Protein AF-A0A9D6URK7-F1 (afdb_monomer)

Sequence (319 aa):
MRWFLALLLLAPCATAQLTAKPETWTSLEGHYIADADHNDALMMYLLSRGAVNQARAAGKRFDAVLPLVELAGNLLAANNLNAAYRMWGRALAVYKGRTPGDWLEAASSLQFQLDRRIAQPGAVIHPRLSPTFVLDRPLRDALSIRITLLDPAGKPVYAPKLDKLDTLEAREFSLPTAGLTPGDYAVQYELIDNDSHVLVSAARDLILDPKLPDRIRSLRAQSEKLSLAGVAAKGPLHALAVETVEFVAAQYDAALRAPLAGYVQNLSPLTATLAGFSKPYYSTDSIVPARDLPLAVELAEGLLAGASPLAARKGDLRL

Structure (mmCIF, N/CA/C/O backbone):
data_AF-A0A9D6URK7-F1
#
_entry.id   AF-A0A9D6URK7-F1
#
loop_
_atom_site.group_PDB
_atom_site.id
_atom_site.type_symbol
_atom_site.label_atom_id
_atom_site.label_alt_id
_atom_site.label_comp_id
_atom_site.label_asym_id
_atom_site.label_entity_id
_atom_site.label_seq_id
_atom_site.pdbx_PDB_ins_code
_atom_site.Cartn_x
_atom_site.Cartn_y
_atom_site.Cartn_z
_atom_site.occupancy
_atom_site.B_iso_or_equiv
_atom_site.auth_seq_id
_atom_site.auth_comp_id
_atom_site.auth_asym_id
_atom_site.auth_atom_id
_atom_site.pdbx_PDB_model_num
ATOM 1 N N . MET A 1 1 ? -25.776 -11.856 -48.844 1.00 35.44 1 MET A N 1
ATOM 2 C CA . MET A 1 1 ? -24.833 -12.999 -48.893 1.00 35.44 1 MET A CA 1
ATOM 3 C C . MET A 1 1 ? -23.540 -12.521 -48.248 1.00 35.44 1 MET A C 1
ATOM 5 O O . MET A 1 1 ? -22.940 -11.606 -48.779 1.00 35.44 1 MET A O 1
ATOM 9 N N . ARG A 1 2 ? -23.351 -12.793 -46.950 1.00 34.56 2 ARG A N 1
ATOM 10 C CA . ARG A 1 2 ? -22.522 -13.905 -46.426 1.00 34.56 2 ARG A CA 1
ATOM 11 C C . ARG A 1 2 ? -21.036 -13.686 -46.761 1.00 34.56 2 ARG A C 1
ATOM 13 O O . ARG A 1 2 ? -20.665 -13.812 -47.913 1.00 34.56 2 ARG A O 1
ATOM 20 N N . TRP A 1 3 ? -20.279 -13.109 -45.819 1.00 37.84 3 TRP A N 1
ATOM 21 C CA . TRP A 1 3 ? -19.390 -13.840 -44.887 1.00 37.84 3 TRP A CA 1
ATOM 22 C C . TRP A 1 3 ? -18.254 -14.553 -45.628 1.00 37.84 3 TRP A C 1
ATOM 24 O O . TRP A 1 3 ? -18.537 -15.583 -46.212 1.00 37.84 3 TRP A O 1
ATOM 34 N N . PHE A 1 4 ? -17.031 -14.001 -45.584 1.00 37.09 4 PHE A N 1
ATOM 35 C CA . PHE A 1 4 ? -15.701 -14.589 -45.887 1.00 37.09 4 PHE A CA 1
ATOM 36 C C . PHE A 1 4 ? -14.728 -13.382 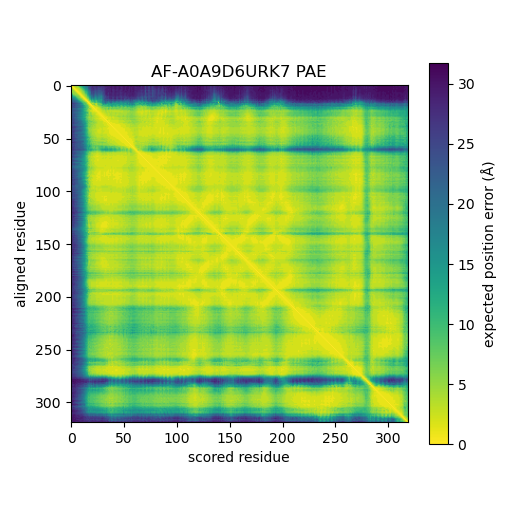-45.947 1.00 37.09 4 PHE A C 1
ATOM 38 O O . PHE A 1 4 ? -14.967 -12.489 -46.744 1.00 37.09 4 PHE A O 1
ATOM 45 N N . LEU A 1 5 ? -13.689 -13.158 -45.140 1.00 37.78 5 LEU A N 1
ATOM 46 C CA . LEU A 1 5 ? -12.851 -13.985 -44.278 1.00 37.78 5 LEU A CA 1
ATOM 47 C C . LEU A 1 5 ? -12.619 -13.268 -42.935 1.00 37.78 5 LEU A C 1
ATOM 49 O O . LEU A 1 5 ? -12.152 -12.131 -42.893 1.00 37.78 5 LEU A O 1
ATOM 53 N N . ALA A 1 6 ? -12.871 -13.995 -41.853 1.00 40.75 6 ALA A N 1
ATOM 54 C CA . ALA A 1 6 ? -12.154 -13.849 -40.599 1.00 40.75 6 ALA A CA 1
ATOM 55 C C . ALA A 1 6 ? -10.942 -14.804 -40.615 1.00 40.75 6 ALA A C 1
ATOM 57 O O . ALA A 1 6 ? -10.934 -15.764 -41.382 1.00 40.75 6 ALA A O 1
ATOM 58 N N . LEU A 1 7 ? -9.986 -14.556 -39.716 1.00 40.94 7 LEU A N 1
ATOM 59 C CA . LEU A 1 7 ? -8.835 -15.405 -39.386 1.00 40.94 7 LEU A CA 1
ATOM 60 C C . LEU A 1 7 ? -7.820 -15.653 -40.509 1.00 40.94 7 LEU A C 1
ATOM 62 O O . LEU A 1 7 ? -7.957 -16.587 -41.286 1.00 40.94 7 LEU A O 1
ATOM 66 N N . LEU A 1 8 ? -6.731 -14.883 -40.483 1.00 38.91 8 LEU A N 1
ATOM 67 C CA . LEU A 1 8 ? -5.352 -15.380 -40.580 1.00 38.91 8 LEU A CA 1
ATOM 68 C C . LEU A 1 8 ? -4.421 -14.172 -40.565 1.00 38.91 8 LEU A C 1
ATOM 70 O O . LEU A 1 8 ? -4.198 -13.556 -41.594 1.00 38.91 8 LEU A O 1
ATOM 74 N N . LEU A 1 9 ? -3.940 -13.820 -39.374 1.00 36.97 9 LEU A N 1
ATOM 75 C CA . LEU A 1 9 ? -2.584 -13.324 -39.113 1.00 36.97 9 LEU A CA 1
ATOM 76 C C . LEU A 1 9 ? -2.370 -13.358 -37.588 1.00 36.97 9 LEU A C 1
ATOM 78 O O . LEU A 1 9 ? -2.048 -12.370 -36.939 1.00 36.97 9 LEU A O 1
ATOM 82 N N . LEU A 1 10 ? -2.529 -14.558 -37.017 1.00 38.59 10 LEU A N 1
ATOM 83 C CA . LEU A 1 10 ? -1.632 -15.005 -35.953 1.00 38.59 10 LEU A CA 1
ATOM 84 C C . LEU A 1 10 ? -0.269 -15.214 -36.625 1.00 38.59 10 LEU A C 1
ATOM 86 O O . LEU A 1 10 ? 0.122 -16.333 -36.948 1.00 38.59 10 LEU A O 1
ATOM 90 N N . ALA A 1 11 ? 0.413 -14.112 -36.939 1.00 31.52 11 ALA A N 1
ATOM 91 C CA . ALA A 1 11 ? 1.852 -14.177 -37.099 1.00 31.52 11 ALA A CA 1
ATOM 92 C C . ALA A 1 11 ? 2.408 -14.666 -35.752 1.00 31.52 11 ALA A C 1
ATOM 94 O O . ALA A 1 11 ? 1.849 -14.286 -34.717 1.00 31.52 11 ALA A O 1
ATOM 95 N N . PRO A 1 12 ? 3.464 -15.497 -35.719 1.00 37.19 12 PRO A N 1
ATOM 96 C CA . PRO A 1 12 ? 4.176 -15.707 -34.471 1.00 37.19 12 PRO A CA 1
ATOM 97 C C . PRO A 1 12 ? 4.544 -14.310 -33.986 1.00 37.19 12 PRO A C 1
ATOM 99 O O . PRO A 1 12 ? 5.239 -13.588 -34.703 1.00 37.19 12 PRO A O 1
ATOM 102 N N . CYS A 1 13 ? 3.973 -13.887 -32.855 1.00 37.62 13 CYS A N 1
ATOM 103 C CA . CYS A 1 13 ? 4.331 -12.635 -32.219 1.00 37.62 13 CYS A CA 1
ATOM 104 C C . CYS A 1 13 ? 5.845 -12.682 -32.075 1.00 37.62 13 CYS A C 1
ATOM 106 O O . CYS A 1 13 ? 6.366 -13.387 -31.213 1.00 37.62 13 CYS A O 1
ATOM 108 N N . ALA A 1 14 ? 6.557 -11.976 -32.957 1.00 36.38 14 ALA A N 1
ATOM 109 C CA . ALA A 1 14 ? 7.892 -11.531 -32.651 1.00 36.38 14 ALA A CA 1
ATOM 110 C C . ALA A 1 14 ? 7.719 -10.851 -31.299 1.00 36.38 14 ALA A C 1
ATOM 112 O O . ALA A 1 14 ? 6.954 -9.890 -31.190 1.00 36.38 14 ALA A O 1
ATOM 113 N N . THR A 1 15 ? 8.286 -11.458 -30.264 1.00 41.97 15 THR A N 1
ATOM 114 C CA . THR A 1 15 ? 8.267 -10.969 -28.896 1.00 41.97 15 THR A CA 1
ATOM 115 C C . THR A 1 15 ? 8.970 -9.622 -28.924 1.00 41.97 15 THR A C 1
ATOM 117 O O . THR A 1 15 ? 10.187 -9.520 -28.790 1.00 41.97 15 THR A O 1
ATOM 120 N N . ALA A 1 16 ? 8.218 -8.569 -29.249 1.00 48.25 16 ALA A N 1
ATOM 121 C CA . ALA A 1 16 ? 8.756 -7.234 -29.351 1.00 48.25 16 ALA A CA 1
ATOM 122 C C . ALA A 1 16 ? 9.152 -6.847 -27.926 1.00 48.25 16 ALA A C 1
ATOM 124 O O . ALA A 1 16 ? 8.334 -6.705 -27.021 1.00 48.25 16 ALA A O 1
ATOM 125 N N . GLN A 1 17 ? 10.456 -6.839 -27.719 1.00 56.56 17 GLN A N 1
ATOM 126 C CA . GLN A 1 17 ? 11.097 -6.787 -26.422 1.00 56.56 17 GLN A CA 1
ATOM 127 C C . GLN A 1 17 ? 11.197 -5.341 -25.974 1.00 56.56 17 GLN A C 1
ATOM 129 O O . GLN A 1 17 ? 11.686 -4.525 -26.745 1.00 56.56 17 GLN A O 1
ATOM 134 N N . LEU A 1 18 ? 10.836 -5.017 -24.731 1.00 66.69 18 LEU A N 1
ATOM 135 C CA . LEU A 1 18 ? 11.041 -3.658 -24.238 1.00 66.69 18 LEU A CA 1
ATOM 136 C C . LEU A 1 18 ? 12.545 -3.329 -24.230 1.00 66.69 18 LEU A C 1
ATOM 138 O O . LEU A 1 18 ? 13.341 -3.999 -23.571 1.00 66.69 18 LEU A O 1
ATOM 142 N N . THR A 1 19 ? 12.953 -2.328 -25.000 1.00 69.38 19 THR A N 1
ATOM 143 C CA . THR A 1 19 ? 14.339 -1.848 -25.075 1.00 69.38 19 THR A CA 1
ATOM 144 C C . THR A 1 19 ? 14.365 -0.329 -24.939 1.00 69.38 19 THR A C 1
ATOM 146 O O . THR A 1 19 ? 13.325 0.327 -24.894 1.00 69.38 19 THR A O 1
ATOM 149 N N . ALA A 1 20 ? 15.561 0.262 -24.969 1.00 72.25 20 ALA A N 1
ATOM 150 C CA . ALA A 1 20 ? 15.708 1.711 -25.075 1.00 72.25 20 ALA A CA 1
ATOM 151 C C . ALA A 1 20 ? 15.099 2.307 -26.362 1.00 72.25 20 ALA A C 1
ATOM 153 O O . ALA A 1 20 ? 14.996 3.528 -26.475 1.00 72.25 20 ALA A O 1
ATOM 154 N N . LYS A 1 21 ? 14.701 1.474 -27.334 1.00 79.62 21 LYS A N 1
ATOM 155 C CA . LYS A 1 21 ? 14.164 1.930 -28.612 1.00 79.62 21 LYS A CA 1
ATOM 156 C C . LYS A 1 21 ? 12.641 2.155 -28.555 1.00 79.62 21 LYS A C 1
ATOM 158 O O . LYS A 1 21 ? 11.920 1.217 -28.188 1.00 79.62 21 LYS A O 1
ATOM 163 N N . PRO A 1 22 ? 12.136 3.341 -28.948 1.00 81.06 22 PRO A N 1
ATOM 164 C CA . PRO A 1 22 ? 10.717 3.695 -28.853 1.00 81.06 22 PRO A CA 1
ATOM 165 C C . PRO A 1 22 ? 9.738 2.725 -29.518 1.00 81.06 22 PRO A C 1
ATOM 167 O O . PRO A 1 22 ? 8.651 2.496 -28.993 1.00 81.06 22 PRO A O 1
ATOM 170 N N . GLU A 1 23 ? 10.119 2.107 -30.637 1.00 80.81 23 GLU A N 1
ATOM 171 C CA . GLU A 1 23 ? 9.280 1.161 -31.386 1.00 80.81 23 GLU A CA 1
ATOM 172 C C . GLU A 1 23 ? 8.896 -0.089 -30.583 1.00 80.81 23 GLU A C 1
ATOM 174 O O . GLU A 1 23 ? 7.950 -0.789 -30.932 1.00 80.81 23 GLU A O 1
ATOM 179 N N . THR A 1 24 ? 9.605 -0.357 -29.487 1.00 84.06 24 THR A N 1
ATOM 180 C CA . THR A 1 24 ? 9.328 -1.499 -28.615 1.00 84.06 24 THR A CA 1
ATOM 181 C C . THR A 1 24 ? 8.408 -1.175 -27.439 1.00 84.06 24 THR A C 1
ATOM 183 O O . THR A 1 24 ? 7.910 -2.080 -26.770 1.00 84.06 24 THR A O 1
ATOM 186 N N . TRP A 1 25 ? 8.141 0.108 -27.178 1.00 89.56 25 TRP A N 1
ATOM 187 C CA . TRP A 1 25 ? 7.433 0.552 -25.973 1.00 89.56 25 TRP A CA 1
ATOM 188 C C . TRP A 1 25 ? 5.934 0.267 -25.985 1.00 89.56 25 TRP A C 1
ATOM 190 O O . TRP A 1 25 ? 5.296 0.372 -24.940 1.00 89.56 25 TRP A O 1
ATOM 200 N N . THR A 1 26 ? 5.366 -0.129 -27.119 1.00 89.31 26 THR A N 1
ATOM 201 C CA . THR A 1 26 ? 3.958 -0.540 -27.238 1.00 89.31 26 THR A CA 1
ATOM 202 C C . THR A 1 26 ? 3.752 -2.040 -27.037 1.00 89.31 26 THR A C 1
ATOM 204 O O . THR A 1 26 ? 2.623 -2.476 -26.829 1.00 89.31 26 THR A O 1
ATOM 207 N N . SER A 1 27 ? 4.821 -2.841 -27.063 1.00 88.56 27 SER A N 1
ATOM 208 C CA . SER A 1 27 ? 4.719 -4.295 -26.955 1.00 88.56 27 SER A CA 1
ATOM 209 C C . SER A 1 27 ? 4.592 -4.762 -25.509 1.00 88.56 27 SER A C 1
ATOM 211 O O . SER A 1 27 ? 5.374 -4.360 -24.644 1.00 88.56 27 SER A O 1
ATOM 213 N N . LEU A 1 28 ? 3.625 -5.634 -25.241 1.00 91.25 28 LEU A N 1
ATOM 214 C CA . LEU A 1 28 ? 3.410 -6.251 -23.938 1.00 91.25 28 LEU A CA 1
ATOM 215 C C . LEU A 1 28 ? 3.813 -7.720 -24.009 1.00 91.25 28 LEU A C 1
ATOM 217 O O . LEU A 1 28 ? 3.235 -8.493 -24.764 1.00 91.25 28 LEU A O 1
ATOM 221 N N . GLU A 1 29 ? 4.805 -8.083 -23.208 1.00 90.62 29 GLU A N 1
ATOM 222 C CA . GLU A 1 29 ? 5.247 -9.464 -23.017 1.00 90.62 29 GLU A CA 1
ATOM 223 C C . GLU A 1 29 ? 4.621 -10.045 -21.743 1.00 90.62 29 GLU A C 1
ATOM 225 O O . GLU A 1 29 ? 4.269 -9.288 -20.822 1.00 90.62 29 GLU A O 1
ATOM 230 N N . GLY A 1 30 ? 4.522 -11.375 -21.686 1.00 92.88 30 GLY A N 1
ATOM 231 C CA . GLY A 1 30 ? 4.054 -12.099 -20.516 1.00 92.88 30 GLY A CA 1
ATOM 232 C C . GLY A 1 30 ? 2.546 -12.311 -20.470 1.00 92.88 30 GLY A C 1
ATOM 233 O O . GLY A 1 30 ? 1.798 -11.910 -21.364 1.00 92.88 30 GLY A O 1
ATOM 234 N N . HIS A 1 31 ? 2.097 -12.917 -19.376 1.00 94.94 31 HIS A N 1
ATOM 235 C CA . HIS A 1 31 ? 0.692 -13.218 -19.132 1.00 94.94 31 HIS A CA 1
ATOM 236 C C . HIS A 1 31 ? 0.241 -12.722 -17.754 1.00 94.94 31 HIS A C 1
ATOM 238 O O . HIS A 1 31 ? 1.004 -12.704 -16.785 1.00 94.94 31 HIS A O 1
ATOM 244 N N . TYR A 1 32 ? -1.016 -12.282 -17.683 1.00 96.06 32 TYR A N 1
ATOM 245 C CA . TYR A 1 32 ? -1.626 -11.762 -16.461 1.00 96.06 32 TYR A CA 1
ATOM 246 C C . TYR A 1 32 ? -2.039 -12.905 -15.537 1.00 96.06 32 TYR A C 1
ATOM 248 O O . TYR A 1 32 ? -2.616 -13.894 -15.987 1.00 96.06 32 TYR A O 1
A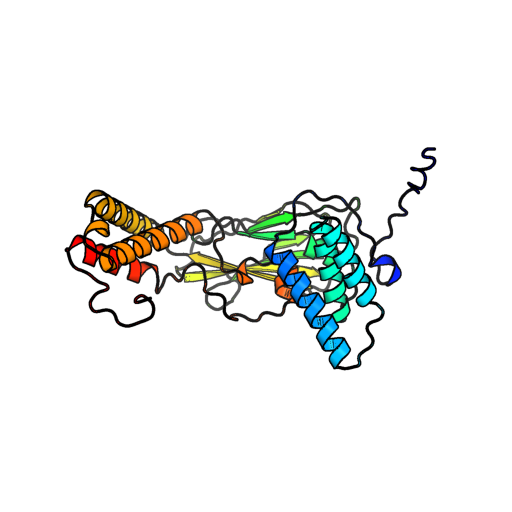TOM 256 N N . ILE A 1 33 ? -1.759 -12.743 -14.248 1.00 96.69 33 ILE A N 1
ATOM 257 C CA . ILE A 1 33 ? -2.101 -13.706 -13.190 1.00 96.69 33 ILE A CA 1
ATOM 258 C C . ILE A 1 33 ? -2.991 -13.087 -12.106 1.00 96.69 33 ILE A C 1
ATOM 260 O O . ILE A 1 33 ? -3.576 -13.812 -11.307 1.00 96.69 33 ILE A O 1
ATOM 264 N N . ALA A 1 34 ? -3.120 -11.760 -12.100 1.00 95.25 34 ALA A N 1
ATOM 265 C CA . ALA A 1 34 ? -4.101 -11.017 -11.328 1.00 95.25 34 ALA A CA 1
ATOM 266 C C . ALA A 1 34 ? -4.435 -9.702 -12.044 1.00 95.25 34 ALA A C 1
ATOM 268 O O . ALA A 1 34 ? -3.688 -9.245 -12.915 1.00 95.25 34 ALA A O 1
ATOM 269 N N . ASP A 1 35 ? -5.543 -9.084 -11.652 1.00 93.94 35 ASP A N 1
ATOM 270 C CA . ASP A 1 35 ? -5.894 -7.758 -12.140 1.00 93.94 35 ASP A CA 1
ATOM 271 C C . ASP A 1 35 ? -5.100 -6.667 -11.418 1.00 93.94 35 ASP A C 1
ATOM 273 O O . ASP A 1 35 ? -4.817 -6.741 -10.221 1.00 93.94 35 ASP A O 1
ATOM 277 N N . ALA A 1 36 ? -4.740 -5.635 -12.171 1.00 91.50 36 ALA A N 1
ATOM 278 C CA . ALA A 1 36 ? -4.238 -4.384 -11.655 1.00 91.50 36 ALA A CA 1
ATOM 279 C C . ALA A 1 36 ? -5.327 -3.742 -10.796 1.00 91.50 36 ALA A C 1
ATOM 281 O O . ALA A 1 36 ? -6.508 -3.739 -11.153 1.00 91.50 36 ALA A O 1
ATOM 282 N N . ASP A 1 37 ? -4.913 -3.165 -9.671 1.00 90.88 37 ASP A N 1
ATOM 283 C CA . ASP A 1 37 ? -5.836 -2.465 -8.796 1.00 90.88 37 ASP A CA 1
ATOM 284 C C . ASP A 1 37 ? -6.513 -1.306 -9.552 1.00 90.88 37 ASP A C 1
ATOM 286 O O . ASP A 1 37 ? -5.877 -0.524 -10.269 1.00 90.88 37 ASP A O 1
ATOM 290 N N . HIS A 1 38 ? -7.838 -1.211 -9.419 1.00 90.75 38 HIS A N 1
ATOM 291 C CA . HIS A 1 38 ? -8.628 -0.228 -10.155 1.00 90.75 38 HIS A CA 1
ATOM 292 C C . HIS A 1 38 ? -8.234 1.211 -9.799 1.00 90.75 38 HIS A C 1
ATOM 294 O O . HIS A 1 38 ? -8.204 2.081 -10.672 1.00 90.75 38 HIS A O 1
ATOM 300 N N . ASN A 1 39 ? -7.901 1.464 -8.531 1.00 88.31 39 ASN A N 1
ATOM 301 C CA . ASN A 1 39 ? -7.478 2.779 -8.071 1.00 88.31 39 ASN A CA 1
ATOM 302 C C . ASN A 1 39 ? -6.106 3.144 -8.634 1.00 88.31 39 ASN A C 1
ATOM 304 O O . ASN A 1 39 ? -5.920 4.285 -9.060 1.00 88.31 39 ASN A O 1
ATOM 308 N N . ASP A 1 40 ? -5.178 2.184 -8.684 1.00 90.56 40 ASP A N 1
ATOM 309 C CA . ASP A 1 40 ? -3.882 2.351 -9.348 1.00 90.56 40 ASP A CA 1
ATOM 310 C C . ASP A 1 40 ? -4.048 2.696 -10.830 1.00 90.56 40 ASP A C 1
ATOM 312 O O . ASP A 1 40 ? -3.453 3.661 -11.318 1.00 90.56 40 ASP A O 1
ATOM 316 N N . ALA A 1 41 ? -4.883 1.940 -11.545 1.00 92.31 41 ALA A N 1
ATOM 317 C CA . ALA A 1 41 ? -5.138 2.156 -12.964 1.00 92.31 41 ALA A CA 1
ATOM 318 C C . ALA A 1 41 ? -5.802 3.512 -13.237 1.00 92.31 41 ALA A C 1
ATOM 320 O O . ALA A 1 41 ? -5.371 4.240 -14.135 1.00 92.31 41 ALA A O 1
ATOM 321 N N . LEU A 1 42 ? -6.794 3.894 -12.427 1.00 91.25 42 LEU A N 1
ATOM 322 C CA . LEU A 1 42 ? -7.438 5.203 -12.508 1.00 91.25 42 LEU A CA 1
ATOM 323 C C . LEU A 1 42 ? -6.442 6.337 -12.235 1.00 91.25 42 LEU A C 1
ATOM 325 O O . LEU A 1 42 ? -6.405 7.311 -12.989 1.00 91.25 42 LEU A O 1
ATOM 329 N N . MET A 1 43 ? -5.607 6.215 -11.199 1.00 91.50 43 MET A N 1
ATOM 330 C CA . MET A 1 43 ? -4.594 7.227 -10.892 1.00 91.50 43 MET A CA 1
ATOM 331 C C . MET A 1 43 ? -3.580 7.355 -12.033 1.00 91.50 43 MET A C 1
ATOM 333 O O . MET A 1 43 ? -3.291 8.464 -12.484 1.00 91.50 43 MET A O 1
ATOM 337 N N . MET A 1 44 ? -3.095 6.232 -12.567 1.00 92.25 44 MET A N 1
ATOM 338 C CA . MET A 1 44 ? -2.206 6.211 -13.731 1.00 92.25 44 MET A CA 1
ATOM 339 C C . MET A 1 44 ? -2.814 6.893 -14.953 1.00 92.25 44 MET A C 1
ATOM 341 O O . MET A 1 44 ? -2.143 7.696 -15.611 1.00 92.25 44 MET A O 1
ATOM 345 N N . TYR A 1 45 ? -4.085 6.613 -15.239 1.00 92.56 45 TYR A N 1
ATOM 346 C CA . TYR A 1 45 ? -4.828 7.272 -16.305 1.00 92.56 45 TYR A CA 1
ATOM 347 C C . TYR A 1 45 ? -4.879 8.791 -16.100 1.00 92.56 45 TYR A C 1
ATOM 349 O O . TYR A 1 45 ? -4.510 9.548 -17.004 1.00 92.56 45 TYR A O 1
ATOM 357 N N . LEU A 1 46 ? -5.288 9.244 -14.909 1.00 92.19 46 LEU A N 1
ATOM 358 C CA . LEU A 1 46 ? -5.413 10.667 -14.585 1.00 92.19 46 LEU A CA 1
ATOM 359 C C . LEU A 1 46 ? -4.068 11.395 -14.694 1.00 92.19 46 LEU A C 1
ATOM 361 O O . LEU A 1 46 ? -3.996 12.451 -15.326 1.00 92.19 46 LEU A O 1
ATOM 365 N N . LEU A 1 47 ? -2.997 10.812 -14.151 1.00 90.50 47 LEU A N 1
ATOM 366 C CA . LEU A 1 47 ? -1.646 11.374 -14.217 1.00 90.50 47 LEU A CA 1
ATOM 367 C C . LEU A 1 47 ? -1.132 11.445 -15.656 1.00 90.50 47 LEU A C 1
ATOM 369 O O . LEU A 1 47 ? -0.608 12.478 -16.072 1.00 90.50 47 LEU A O 1
ATOM 373 N N . SER A 1 48 ? -1.329 10.383 -16.438 1.00 89.94 48 SER A N 1
ATOM 374 C CA . SER A 1 48 ? -0.891 10.332 -17.839 1.00 89.94 48 SER A CA 1
ATOM 375 C C . SER A 1 48 ? -1.637 11.353 -18.699 1.00 89.94 48 SER A C 1
ATOM 377 O O . SER A 1 48 ? -1.033 12.067 -19.502 1.00 89.94 48 SER A O 1
ATOM 379 N N . ARG A 1 49 ? -2.953 11.490 -18.502 1.00 87.94 49 ARG A N 1
ATOM 380 C CA . ARG A 1 49 ? -3.776 12.508 -19.173 1.00 87.94 49 ARG A CA 1
ATOM 381 C C . ARG A 1 49 ? -3.383 13.923 -18.757 1.00 87.94 49 ARG A C 1
ATOM 383 O O . ARG A 1 49 ? -3.259 14.793 -19.618 1.00 87.94 49 ARG A O 1
ATOM 390 N N . GLY A 1 50 ? -3.164 14.143 -17.461 1.00 87.38 50 GLY A N 1
ATOM 391 C CA . GLY A 1 50 ? -2.693 15.415 -16.916 1.00 87.38 50 GLY A CA 1
ATOM 392 C C . GLY A 1 50 ? -1.352 15.830 -17.519 1.00 87.38 50 GLY A C 1
ATOM 393 O O . GLY A 1 50 ? -1.223 16.959 -17.988 1.00 87.38 50 GLY A O 1
ATOM 394 N N . ALA A 1 51 ? -0.401 14.897 -17.610 1.00 85.00 51 ALA A N 1
ATOM 395 C CA . ALA A 1 51 ? 0.900 15.103 -18.241 1.00 85.00 51 ALA A CA 1
ATOM 396 C C . ALA A 1 51 ? 0.780 15.515 -19.719 1.00 85.00 51 ALA A C 1
ATOM 398 O O . ALA A 1 51 ? 1.379 16.507 -20.133 1.00 85.00 51 ALA A O 1
ATOM 399 N N . VAL A 1 52 ? -0.045 14.813 -20.507 1.00 84.75 52 VAL A N 1
ATOM 400 C CA . VAL A 1 52 ? -0.290 15.167 -21.919 1.00 84.75 52 VAL A CA 1
ATOM 401 C C . VAL A 1 52 ? -0.914 16.557 -22.048 1.00 84.75 52 VAL A C 1
ATOM 403 O O . VAL A 1 52 ? -0.480 17.351 -22.884 1.00 84.75 52 VAL A O 1
ATOM 406 N N . ASN A 1 53 ? -1.912 16.880 -21.222 1.00 86.62 53 ASN A N 1
ATOM 407 C CA . ASN A 1 53 ? -2.567 18.188 -21.256 1.00 86.62 53 ASN A CA 1
ATOM 408 C C . ASN A 1 53 ? -1.605 19.318 -20.860 1.00 86.62 53 ASN A C 1
ATOM 410 O O . ASN A 1 53 ? -1.560 20.343 -21.540 1.00 86.62 53 ASN A O 1
ATOM 414 N N . GLN A 1 54 ? -0.797 19.115 -19.816 1.00 83.88 54 GLN A N 1
ATOM 415 C CA . GLN A 1 54 ? 0.225 20.069 -19.383 1.00 83.88 54 GLN A CA 1
ATOM 416 C C . GLN A 1 54 ? 1.280 20.289 -20.475 1.00 83.88 54 GLN A C 1
ATOM 418 O O . GLN A 1 54 ? 1.644 21.428 -20.764 1.00 83.88 54 GLN A O 1
ATOM 423 N N . ALA A 1 55 ? 1.743 19.215 -21.117 1.00 81.94 55 ALA A N 1
ATOM 424 C CA . ALA A 1 55 ? 2.703 19.292 -22.213 1.00 81.94 55 ALA A CA 1
ATOM 425 C C . ALA A 1 55 ? 2.160 20.081 -23.411 1.00 81.94 55 ALA A C 1
ATOM 427 O O . ALA A 1 55 ? 2.855 20.958 -23.929 1.00 81.94 55 ALA A O 1
ATOM 428 N N . ARG A 1 56 ? 0.909 19.805 -23.814 1.00 84.50 56 ARG A N 1
ATOM 429 C CA . ARG A 1 56 ? 0.212 20.531 -24.888 1.00 84.50 56 ARG A CA 1
ATOM 430 C C . ARG A 1 56 ? 0.077 22.014 -24.559 1.00 84.50 56 ARG A C 1
ATOM 432 O O . ARG A 1 56 ? 0.404 22.844 -25.401 1.00 84.50 56 ARG A O 1
ATOM 439 N N . ALA A 1 57 ? -0.340 22.342 -23.335 1.00 86.31 57 ALA A N 1
ATOM 440 C CA . ALA A 1 57 ? -0.441 23.727 -22.875 1.00 86.31 57 ALA A CA 1
ATOM 441 C C . ALA A 1 57 ? 0.919 24.449 -22.882 1.00 86.31 57 ALA A C 1
ATOM 443 O O . ALA A 1 57 ? 0.980 25.641 -23.162 1.00 86.31 57 ALA A O 1
ATOM 444 N N . ALA A 1 58 ? 2.014 23.725 -22.630 1.00 84.62 58 ALA A N 1
ATOM 445 C CA . ALA A 1 58 ? 3.378 24.249 -22.673 1.00 84.62 58 ALA A CA 1
ATOM 446 C C . ALA A 1 58 ? 4.018 24.251 -24.079 1.00 84.62 58 ALA A C 1
ATOM 448 O O . ALA A 1 58 ? 5.203 24.560 -24.196 1.00 84.62 58 ALA A O 1
ATOM 449 N N . GLY A 1 59 ? 3.292 23.859 -25.136 1.00 83.56 59 GLY A N 1
ATOM 450 C CA . GLY A 1 59 ? 3.818 23.795 -26.507 1.00 83.56 59 GLY A CA 1
ATOM 451 C C . GLY A 1 59 ? 4.931 22.759 -26.720 1.00 83.56 59 GLY A C 1
ATOM 452 O O . GLY A 1 59 ? 5.669 22.840 -27.702 1.00 83.56 59 GLY A O 1
ATOM 453 N N . LYS A 1 60 ? 5.090 21.790 -25.809 1.00 81.19 60 LYS A N 1
ATOM 454 C CA . LYS A 1 60 ? 6.141 20.768 -25.899 1.00 81.19 60 LYS A CA 1
ATOM 455 C C . LYS A 1 60 ? 5.694 19.612 -26.795 1.00 81.19 60 LYS A C 1
ATOM 457 O O . LYS A 1 60 ? 4.604 19.070 -26.613 1.00 81.19 60 LYS A O 1
ATOM 462 N N . ARG A 1 61 ? 6.562 19.188 -27.719 1.00 71.62 61 ARG A N 1
ATOM 463 C CA . ARG A 1 61 ? 6.367 17.953 -28.497 1.00 71.62 61 ARG A CA 1
ATOM 464 C C . ARG A 1 61 ? 6.745 16.738 -27.652 1.00 71.62 61 ARG A C 1
ATOM 466 O O . ARG A 1 61 ? 7.790 16.736 -27.011 1.00 71.62 61 ARG A O 1
ATOM 473 N N . PHE A 1 62 ? 5.895 15.717 -27.676 1.00 75.06 62 PHE A N 1
ATOM 474 C CA . PHE A 1 62 ? 6.090 14.443 -26.978 1.00 75.06 62 PHE A CA 1
ATOM 475 C C . PHE A 1 62 ? 5.632 13.290 -27.874 1.00 75.06 62 PHE A C 1
ATOM 477 O O . PHE A 1 62 ? 4.761 12.493 -27.522 1.00 75.06 62 PHE A O 1
ATOM 484 N N . ASP A 1 63 ? 6.238 13.226 -29.059 1.00 77.94 63 ASP A N 1
ATOM 485 C CA . ASP A 1 63 ? 5.850 12.312 -30.137 1.00 77.94 63 ASP A CA 1
ATOM 486 C C . ASP A 1 63 ? 5.956 10.830 -29.708 1.00 77.94 63 ASP A C 1
ATOM 488 O O . ASP A 1 63 ? 5.232 9.989 -30.227 1.00 77.94 63 ASP A O 1
ATOM 492 N N . ALA A 1 64 ? 6.775 10.513 -28.694 1.00 82.25 64 ALA A N 1
ATOM 493 C CA . ALA A 1 64 ? 6.899 9.163 -28.137 1.00 82.25 64 ALA A CA 1
ATOM 494 C C . ALA A 1 64 ? 5.897 8.825 -27.006 1.00 82.25 64 ALA A C 1
ATOM 496 O O . ALA A 1 64 ? 5.693 7.651 -26.709 1.00 82.25 64 ALA A O 1
ATOM 497 N N . VAL A 1 65 ? 5.261 9.817 -26.365 1.00 87.56 65 VAL A N 1
ATOM 498 C CA . VAL A 1 65 ? 4.292 9.592 -25.265 1.00 87.56 65 VAL A CA 1
ATOM 499 C C . VAL A 1 65 ? 2.883 9.387 -25.811 1.00 87.56 65 VAL A C 1
ATOM 501 O O . VAL A 1 65 ? 2.143 8.538 -25.315 1.00 87.56 65 VAL A O 1
ATOM 504 N N . LEU A 1 66 ? 2.501 10.162 -26.831 1.00 87.31 66 LEU A N 1
ATOM 505 C CA . LEU A 1 66 ? 1.140 10.152 -27.367 1.00 87.31 66 LEU A CA 1
ATOM 506 C C . LEU A 1 66 ? 0.688 8.760 -27.857 1.00 87.31 66 LEU A C 1
ATOM 508 O O . LEU A 1 66 ? -0.394 8.344 -27.437 1.00 87.31 66 LEU A O 1
ATOM 512 N N . PRO A 1 67 ? 1.503 7.992 -28.614 1.00 89.75 67 PRO A N 1
ATOM 513 C CA . PRO A 1 67 ? 1.116 6.649 -29.046 1.00 89.75 67 PRO A CA 1
ATOM 514 C C . PRO A 1 67 ? 0.829 5.700 -27.876 1.00 89.75 67 PRO A C 1
ATOM 516 O O . PRO A 1 67 ? -0.074 4.872 -27.957 1.00 89.75 67 PRO A O 1
ATOM 519 N N . LEU A 1 68 ? 1.561 5.838 -26.763 1.00 93.12 68 LEU A N 1
ATOM 520 C CA . LEU A 1 68 ? 1.366 5.014 -25.566 1.00 93.12 68 LEU A CA 1
ATOM 521 C C . LEU A 1 68 ? 0.044 5.346 -24.865 1.00 93.12 68 LEU A C 1
ATOM 523 O O . LEU A 1 68 ? -0.683 4.443 -24.459 1.00 93.12 68 LEU A O 1
ATOM 527 N N . VAL A 1 69 ? -0.295 6.634 -24.750 1.00 92.12 69 VAL A N 1
ATOM 528 C CA . VAL A 1 69 ? -1.556 7.075 -24.128 1.00 92.12 69 VAL A CA 1
ATOM 529 C C . VAL A 1 69 ? -2.767 6.684 -24.975 1.00 92.12 69 VAL A C 1
ATOM 531 O O . VAL A 1 69 ? -3.782 6.258 -24.423 1.00 92.12 69 VAL A O 1
ATOM 534 N N . GLU A 1 70 ? -2.671 6.804 -26.300 1.00 91.88 70 GLU A N 1
ATOM 535 C CA . GLU A 1 70 ? -3.732 6.390 -27.226 1.00 91.88 70 GLU A CA 1
ATOM 536 C C . GLU A 1 70 ? -3.938 4.873 -27.199 1.00 91.88 70 GLU A C 1
ATOM 538 O O . GLU A 1 70 ? -5.070 4.408 -27.047 1.00 91.88 70 GLU A O 1
ATOM 543 N N . LEU A 1 71 ? -2.849 4.099 -27.247 1.00 94.94 71 LEU A N 1
ATOM 544 C CA . LEU A 1 71 ? -2.912 2.646 -27.117 1.00 94.94 71 LEU A CA 1
ATOM 545 C C . LEU A 1 71 ? -3.529 2.229 -25.776 1.00 94.94 71 LEU A C 1
ATOM 547 O O . LEU A 1 71 ? -4.403 1.366 -25.756 1.00 94.94 71 LEU A O 1
ATOM 551 N N . ALA A 1 72 ? -3.142 2.870 -24.671 1.00 95.94 72 ALA A N 1
ATOM 552 C CA . ALA A 1 72 ? -3.734 2.610 -23.362 1.00 95.94 72 ALA A CA 1
ATOM 553 C C . ALA A 1 72 ? -5.253 2.862 -23.344 1.00 95.94 72 ALA A C 1
ATOM 555 O O . ALA A 1 72 ? -6.004 2.063 -22.787 1.00 95.94 72 ALA A O 1
ATOM 556 N N . GLY A 1 73 ? -5.718 3.940 -23.987 1.00 94.44 73 GLY A N 1
ATOM 557 C CA . GLY A 1 73 ? -7.147 4.237 -24.127 1.00 94.44 73 GLY A CA 1
ATOM 558 C C . GLY A 1 73 ? -7.900 3.165 -24.919 1.00 94.44 73 GLY A C 1
ATOM 559 O O . GLY A 1 73 ? -8.969 2.730 -24.494 1.00 94.44 73 GLY A O 1
ATOM 560 N N . ASN A 1 74 ? -7.317 2.685 -26.020 1.00 96.12 74 ASN A N 1
ATOM 561 C CA . ASN A 1 74 ? -7.891 1.598 -26.818 1.00 96.12 74 ASN A CA 1
ATOM 562 C C . ASN A 1 74 ? -7.941 0.276 -26.037 1.00 96.12 74 ASN A C 1
ATOM 564 O O . ASN A 1 74 ? -8.937 -0.441 -26.104 1.00 96.12 74 ASN A O 1
ATOM 568 N N . LEU A 1 75 ? -6.894 -0.030 -25.263 1.00 96.31 75 LEU A N 1
ATOM 569 C CA . LEU A 1 75 ? -6.845 -1.214 -24.401 1.00 96.31 75 LEU A CA 1
ATOM 570 C C . LEU A 1 75 ? -7.909 -1.156 -23.300 1.00 96.31 75 LEU A C 1
ATOM 572 O O . LEU A 1 75 ? -8.595 -2.150 -23.073 1.00 96.31 75 LEU A O 1
ATOM 576 N N . LEU A 1 76 ? -8.110 0.007 -22.669 1.00 95.25 76 LEU A N 1
ATOM 577 C CA . LEU A 1 76 ? -9.189 0.196 -21.698 1.00 95.25 76 LEU A CA 1
ATOM 578 C C . LEU A 1 76 ? -10.568 0.023 -22.350 1.00 95.25 76 LEU A C 1
ATOM 580 O O . LEU A 1 76 ? -11.420 -0.660 -21.791 1.00 95.25 76 LEU A O 1
ATOM 584 N N . ALA A 1 77 ? -10.785 0.601 -23.536 1.00 95.38 77 ALA A N 1
ATOM 585 C CA . ALA A 1 77 ? -12.038 0.451 -24.281 1.00 95.38 77 ALA A CA 1
ATOM 586 C C . ALA A 1 77 ? -12.319 -1.012 -24.675 1.00 95.38 77 ALA A C 1
ATOM 588 O O . ALA A 1 77 ? -13.475 -1.418 -24.761 1.00 95.38 77 ALA A O 1
ATOM 589 N N . ALA A 1 78 ? -11.267 -1.814 -24.853 1.00 96.31 78 ALA A N 1
ATOM 590 C CA . ALA A 1 78 ? -11.337 -3.260 -25.050 1.00 96.31 78 ALA A CA 1
ATOM 591 C C . ALA A 1 78 ? -11.427 -4.065 -23.734 1.00 96.31 78 ALA A C 1
ATOM 593 O O . ALA A 1 78 ? -11.258 -5.283 -23.751 1.00 96.31 78 ALA A O 1
ATOM 594 N N . ASN A 1 79 ? -11.682 -3.404 -22.600 1.00 94.31 79 ASN A N 1
ATOM 595 C CA . ASN A 1 79 ? -11.766 -3.992 -21.261 1.00 94.31 79 ASN A CA 1
ATOM 596 C C . ASN A 1 79 ? -10.484 -4.724 -20.809 1.00 94.31 79 ASN A C 1
ATOM 598 O O . ASN A 1 79 ? -10.544 -5.708 -20.075 1.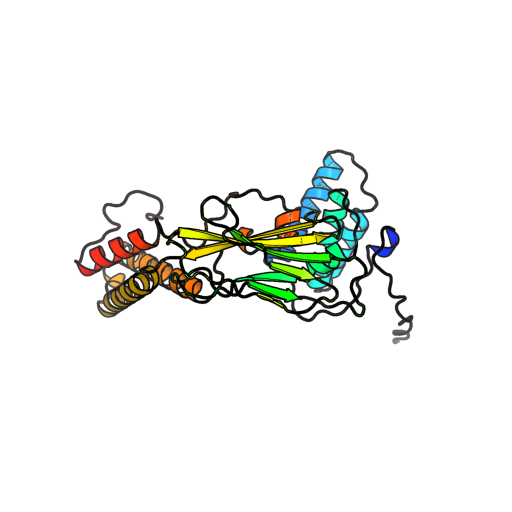00 94.31 79 ASN A O 1
ATOM 602 N N . ASN A 1 80 ? -9.312 -4.249 -21.240 1.00 95.38 80 ASN A N 1
ATOM 603 C CA . ASN A 1 80 ? -8.014 -4.773 -20.821 1.00 95.38 80 ASN A CA 1
ATOM 604 C C . ASN A 1 80 ? -7.304 -3.779 -19.889 1.00 95.38 80 ASN A C 1
ATOM 606 O O . ASN A 1 80 ? -6.392 -3.047 -20.291 1.00 95.38 80 ASN A O 1
ATOM 610 N N . LEU A 1 81 ? -7.751 -3.750 -18.629 1.00 95.25 81 LEU A N 1
ATOM 611 C CA . LEU A 1 81 ? -7.253 -2.822 -17.610 1.00 95.25 81 LEU A CA 1
ATOM 612 C C . LEU A 1 81 ? -5.753 -3.001 -17.341 1.00 95.25 81 LEU A C 1
ATOM 614 O O . LEU A 1 81 ? -5.030 -2.013 -17.228 1.00 95.25 81 LEU A O 1
ATOM 618 N N . ASN A 1 82 ? -5.266 -4.243 -17.301 1.00 95.12 82 ASN A N 1
ATOM 619 C CA . ASN A 1 82 ? -3.868 -4.544 -16.979 1.00 95.12 82 ASN A CA 1
ATOM 620 C C . ASN A 1 82 ? -2.915 -4.042 -18.067 1.00 95.12 82 ASN A C 1
ATOM 622 O O . ASN A 1 82 ? -1.853 -3.482 -17.781 1.00 95.12 82 ASN A O 1
ATOM 626 N N . ALA A 1 83 ? -3.303 -4.206 -19.333 1.00 96.00 83 ALA A N 1
ATOM 627 C CA . ALA A 1 83 ? -2.553 -3.673 -20.462 1.00 96.00 83 ALA A CA 1
ATOM 628 C C . ALA A 1 83 ? -2.590 -2.140 -20.488 1.00 96.00 83 ALA A C 1
ATOM 630 O O . ALA A 1 83 ? -1.551 -1.507 -20.688 1.00 96.00 83 ALA A O 1
ATOM 631 N N . ALA A 1 84 ? -3.759 -1.543 -20.234 1.00 96.69 84 ALA A N 1
ATOM 632 C CA . ALA A 1 84 ? -3.907 -0.093 -20.152 1.00 96.69 84 ALA A CA 1
ATOM 633 C C . ALA A 1 84 ? -3.036 0.507 -19.033 1.00 96.69 84 ALA A C 1
ATOM 635 O O . ALA A 1 84 ? -2.296 1.458 -19.284 1.00 96.69 84 ALA A O 1
ATOM 636 N N . TYR A 1 85 ? -3.039 -0.098 -17.840 1.00 96.44 85 TYR A N 1
ATOM 637 C CA . TYR A 1 85 ? -2.194 0.294 -16.708 1.00 96.44 85 TYR A CA 1
ATOM 638 C C . TYR A 1 85 ? -0.702 0.268 -17.065 1.00 96.44 85 TYR A C 1
ATOM 640 O O . TYR A 1 85 ? -0.013 1.275 -16.881 1.00 96.44 85 TYR A O 1
ATOM 648 N N . ARG A 1 86 ? -0.208 -0.835 -17.651 1.00 96.00 86 ARG A N 1
ATOM 649 C CA . ARG A 1 86 ? 1.194 -0.944 -18.104 1.00 96.00 86 ARG A CA 1
ATOM 650 C C . ARG A 1 86 ? 1.541 0.149 -19.120 1.00 96.00 86 ARG A C 1
ATOM 652 O O . ARG A 1 86 ? 2.600 0.769 -19.016 1.00 96.00 86 ARG A O 1
ATOM 659 N N . MET A 1 87 ? 0.648 0.433 -20.071 1.00 96.06 87 MET A N 1
ATOM 660 C CA . MET A 1 87 ? 0.866 1.480 -21.077 1.00 96.06 87 MET A CA 1
ATOM 661 C C . MET A 1 87 ? 0.867 2.895 -20.494 1.00 96.06 87 MET A C 1
ATOM 663 O O . MET A 1 87 ? 1.738 3.689 -20.852 1.00 96.06 87 MET A O 1
ATOM 667 N N . TRP A 1 88 ? -0.042 3.221 -19.572 1.00 95.94 88 TRP A N 1
ATOM 668 C CA . TRP A 1 88 ? -0.012 4.507 -18.866 1.00 95.94 88 TRP A CA 1
ATOM 669 C C . TRP A 1 88 ? 1.255 4.659 -18.020 1.00 95.94 88 TRP A C 1
ATOM 671 O O . TRP A 1 88 ? 1.896 5.707 -18.077 1.00 95.94 88 TRP A O 1
ATOM 681 N N . GLY A 1 89 ? 1.682 3.603 -17.320 1.00 95.00 89 GLY A N 1
ATOM 682 C CA . GLY A 1 89 ? 2.952 3.590 -16.588 1.00 95.00 89 GLY A CA 1
ATOM 683 C C . GLY A 1 89 ? 4.152 3.900 -17.491 1.00 95.00 89 GLY A C 1
ATOM 684 O O . GLY A 1 89 ? 4.972 4.757 -17.155 1.00 95.00 89 GLY A O 1
ATOM 685 N N . ARG A 1 90 ? 4.217 3.283 -18.682 1.00 94.56 90 ARG A N 1
ATOM 686 C CA . ARG A 1 90 ? 5.231 3.587 -19.714 1.00 94.56 90 ARG A CA 1
ATOM 687 C C . ARG A 1 90 ? 5.140 5.021 -20.215 1.00 94.56 90 ARG A C 1
ATOM 689 O O . ARG A 1 90 ? 6.155 5.712 -20.230 1.00 94.56 90 ARG A O 1
ATOM 696 N N . ALA A 1 91 ? 3.946 5.487 -20.568 1.00 93.31 91 ALA A N 1
ATOM 697 C CA . ALA A 1 91 ? 3.733 6.855 -21.029 1.00 93.31 91 ALA A CA 1
ATOM 698 C C . ALA A 1 91 ? 4.231 7.885 -20.003 1.00 93.31 91 ALA A C 1
ATOM 700 O O . ALA A 1 91 ? 4.941 8.829 -20.355 1.00 93.31 91 ALA A O 1
ATOM 701 N N . LEU A 1 92 ? 3.903 7.678 -18.726 1.00 93.00 92 LEU A N 1
ATOM 702 C CA . LEU A 1 92 ? 4.274 8.582 -17.646 1.00 93.00 92 LEU A CA 1
ATOM 703 C C . LEU A 1 92 ? 5.771 8.506 -17.306 1.00 93.00 92 LEU A C 1
ATOM 705 O O . LEU A 1 92 ? 6.381 9.540 -17.037 1.00 93.00 92 LEU A O 1
ATOM 709 N N . ALA A 1 93 ? 6.386 7.321 -17.371 1.00 92.56 93 ALA A N 1
ATOM 710 C CA . ALA A 1 93 ? 7.836 7.175 -17.241 1.00 92.56 93 ALA A CA 1
ATOM 711 C C . ALA A 1 93 ? 8.578 7.954 -18.343 1.00 92.56 93 ALA A C 1
ATOM 713 O O . ALA A 1 93 ? 9.444 8.773 -18.029 1.00 92.56 93 ALA A O 1
ATOM 714 N N . VAL A 1 94 ? 8.170 7.784 -19.608 1.00 91.38 94 VAL A N 1
ATOM 715 C CA . VAL A 1 94 ? 8.738 8.509 -20.759 1.00 91.38 94 VAL A CA 1
ATOM 716 C C . VAL A 1 94 ? 8.540 10.015 -20.609 1.00 91.38 94 VAL A C 1
ATOM 718 O O . VAL A 1 94 ? 9.478 10.782 -20.817 1.00 91.38 94 VAL A O 1
ATOM 721 N N . TYR A 1 95 ? 7.350 10.455 -20.189 1.00 89.38 95 TYR A N 1
ATOM 722 C CA . TYR A 1 95 ? 7.080 11.870 -19.921 1.00 89.38 95 TYR A CA 1
ATOM 723 C C . TYR A 1 95 ? 8.038 12.461 -18.877 1.00 89.38 95 TYR A C 1
ATOM 725 O O . TYR A 1 95 ? 8.490 13.597 -19.018 1.00 89.38 95 TYR A O 1
ATOM 733 N N . LYS A 1 96 ? 8.3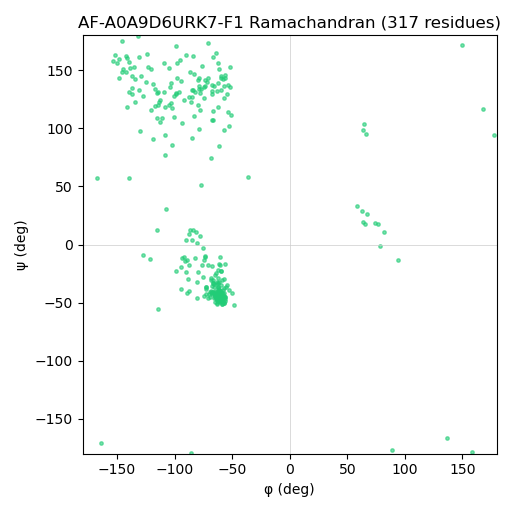99 11.676 -17.856 1.00 89.06 96 LYS A N 1
ATOM 734 C CA . LYS A 1 96 ? 9.377 12.051 -16.825 1.00 89.06 96 LYS A CA 1
ATOM 735 C C . LYS A 1 96 ? 10.838 11.864 -17.252 1.00 89.06 96 LYS A C 1
ATOM 737 O O . LYS A 1 96 ? 11.725 11.962 -16.409 1.00 89.06 96 LYS A O 1
ATOM 742 N N . GLY A 1 97 ? 11.101 11.601 -18.532 1.00 89.12 97 GLY A N 1
ATOM 743 C CA . GLY A 1 97 ? 12.452 11.425 -19.067 1.00 89.12 97 GLY A CA 1
ATOM 744 C C . GLY A 1 97 ? 13.098 10.091 -18.692 1.00 89.12 97 GLY A C 1
ATOM 745 O O . GLY A 1 97 ? 14.319 9.972 -18.758 1.00 89.12 97 GLY A O 1
ATOM 746 N N . ARG A 1 98 ? 12.307 9.091 -18.284 1.00 90.81 98 ARG A N 1
ATOM 747 C CA . ARG A 1 98 ? 12.800 7.748 -17.963 1.00 90.81 98 ARG A CA 1
ATOM 748 C C . ARG A 1 98 ? 12.576 6.807 -19.136 1.00 90.81 98 ARG A C 1
ATOM 750 O O . ARG A 1 98 ? 11.464 6.695 -19.647 1.00 90.81 98 ARG A O 1
ATOM 757 N N . THR A 1 99 ? 13.622 6.086 -19.513 1.00 90.75 99 THR A N 1
ATOM 758 C CA . THR A 1 99 ? 13.556 5.062 -20.557 1.00 90.75 99 THR A CA 1
ATOM 759 C C . THR A 1 99 ? 12.844 3.809 -20.033 1.00 90.75 99 THR A C 1
ATOM 761 O O . THR A 1 99 ? 13.251 3.275 -18.995 1.00 90.75 99 THR A O 1
ATOM 764 N N . PRO A 1 100 ? 11.794 3.318 -20.715 1.00 91.56 100 PRO A N 1
ATOM 765 C CA . PRO A 1 100 ? 11.193 2.022 -20.416 1.00 91.56 100 PRO A CA 1
ATOM 766 C C . PRO A 1 100 ? 12.219 0.881 -20.506 1.00 91.56 100 PRO A C 1
ATOM 768 O O . PRO A 1 100 ? 13.021 0.828 -21.436 1.00 91.56 100 PRO A O 1
ATOM 771 N N . GLY A 1 101 ? 12.178 -0.032 -19.539 1.00 91.44 101 GLY A N 1
ATOM 772 C CA . GLY A 1 101 ? 13.073 -1.188 -19.432 1.00 91.44 101 GLY A CA 1
ATOM 773 C C . GLY A 1 101 ? 12.513 -2.231 -18.466 1.00 91.44 101 GLY A C 1
ATOM 774 O O . GLY A 1 101 ? 11.370 -2.098 -18.017 1.00 91.44 101 GLY A O 1
ATOM 775 N N . ASP A 1 102 ? 13.303 -3.249 -18.115 1.00 92.50 102 ASP A N 1
ATOM 776 C CA . ASP A 1 102 ? 12.823 -4.348 -17.264 1.00 92.50 102 ASP A CA 1
ATOM 777 C C . ASP A 1 102 ? 12.467 -3.850 -15.849 1.00 92.50 102 ASP A C 1
ATOM 779 O O . ASP A 1 102 ? 11.550 -4.384 -15.226 1.00 92.50 102 ASP A O 1
ATOM 783 N N . TRP A 1 103 ? 13.076 -2.749 -15.386 1.00 94.81 103 TRP A N 1
ATOM 784 C CA . TRP A 1 103 ? 12.668 -2.074 -14.146 1.00 94.81 103 TRP A CA 1
ATOM 785 C C . TRP A 1 103 ? 11.190 -1.678 -14.125 1.00 94.81 103 TRP A C 1
ATOM 787 O O . TRP A 1 103 ? 10.548 -1.728 -13.077 1.00 94.81 103 TRP A O 1
ATOM 797 N N . LEU A 1 104 ? 10.644 -1.265 -15.269 1.00 95.62 104 LEU A N 1
ATOM 798 C CA . LEU A 1 104 ? 9.268 -0.800 -15.364 1.00 95.62 104 LEU A CA 1
ATOM 799 C C . LEU A 1 104 ? 8.299 -1.981 -15.447 1.00 95.62 104 LEU A C 1
ATOM 801 O O . LEU A 1 104 ? 7.201 -1.909 -14.900 1.00 95.62 104 LEU A O 1
ATOM 805 N N . GLU A 1 105 ? 8.720 -3.084 -16.067 1.00 95.25 105 GLU A N 1
ATOM 806 C CA . GLU A 1 105 ? 7.985 -4.351 -16.014 1.00 95.25 105 GLU A CA 1
ATOM 807 C C . GLU A 1 105 ? 7.912 -4.879 -14.580 1.00 95.25 105 GLU A C 1
ATOM 809 O O . GLU A 1 105 ? 6.828 -5.182 -14.087 1.00 95.25 105 GLU A O 1
ATOM 814 N N . ALA A 1 106 ? 9.038 -4.883 -13.864 1.00 96.56 106 ALA A N 1
ATOM 815 C CA . ALA A 1 106 ? 9.073 -5.256 -12.455 1.00 96.56 106 ALA A CA 1
ATOM 816 C C . ALA A 1 106 ? 8.199 -4.334 -11.590 1.00 96.56 106 ALA A C 1
ATOM 818 O O . ALA A 1 106 ? 7.355 -4.812 -10.832 1.00 96.56 106 ALA A O 1
ATOM 819 N N . ALA A 1 107 ? 8.344 -3.014 -11.738 1.00 96.19 107 ALA A N 1
ATOM 820 C CA . ALA A 1 107 ? 7.604 -2.041 -10.940 1.00 96.19 107 ALA A CA 1
ATOM 821 C C . ALA A 1 107 ? 6.091 -2.043 -11.218 1.00 96.19 107 ALA A C 1
ATOM 823 O O . ALA A 1 107 ? 5.313 -1.783 -10.305 1.00 96.19 107 ALA A O 1
ATOM 824 N N . SER A 1 108 ? 5.670 -2.318 -12.458 1.00 95.88 108 SER A N 1
ATOM 825 C CA . SER A 1 108 ? 4.246 -2.430 -12.810 1.00 95.88 108 SER A CA 1
ATOM 826 C C . SER A 1 108 ? 3.642 -3.781 -12.428 1.00 95.88 108 SER A C 1
ATOM 828 O O . SER A 1 108 ? 2.432 -3.867 -12.241 1.00 95.88 108 SER A O 1
ATOM 830 N N . SER A 1 109 ? 4.449 -4.837 -12.292 1.00 96.88 109 SER A N 1
ATOM 831 C CA . SER A 1 109 ? 3.940 -6.139 -11.861 1.00 96.88 109 SER A CA 1
ATOM 832 C C . SER A 1 109 ? 3.763 -6.227 -10.346 1.00 96.88 109 SER A C 1
ATOM 834 O O . SER A 1 109 ? 2.726 -6.704 -9.882 1.00 96.88 109 SER A O 1
ATOM 836 N N . LEU A 1 110 ? 4.762 -5.780 -9.576 1.00 96.50 110 LEU A N 1
ATOM 837 C CA . LEU A 1 110 ? 4.871 -6.079 -8.148 1.00 96.50 110 LEU A CA 1
ATOM 838 C C . LEU A 1 110 ? 4.022 -5.146 -7.274 1.00 96.50 110 LEU A C 1
ATOM 840 O O . LEU A 1 110 ? 4.349 -3.977 -7.059 1.00 96.50 110 LEU A O 1
ATOM 844 N N . GLN A 1 111 ? 2.971 -5.709 -6.684 1.00 94.75 111 GLN A N 1
ATOM 845 C CA . GLN A 1 111 ? 2.156 -5.056 -5.665 1.00 94.75 111 GLN A CA 1
ATOM 846 C C . GLN A 1 111 ? 2.767 -5.240 -4.279 1.00 94.75 111 GLN A C 1
ATOM 848 O O . GLN A 1 111 ? 3.024 -6.368 -3.867 1.00 94.75 111 GLN A O 1
ATOM 853 N N . PHE A 1 112 ? 2.971 -4.138 -3.550 1.00 95.38 112 PHE A N 1
ATOM 854 C CA . PHE A 1 112 ? 3.573 -4.143 -2.215 1.00 95.38 112 PHE A CA 1
ATOM 855 C C . PHE A 1 112 ? 2.537 -3.915 -1.116 1.00 95.38 112 PHE A C 1
ATOM 857 O O . PHE A 1 112 ? 1.893 -2.859 -1.063 1.00 95.38 112 PHE A O 1
ATOM 864 N N . GLN A 1 113 ? 2.410 -4.886 -0.216 1.00 94.44 113 GLN A N 1
ATOM 865 C CA . GLN A 1 113 ? 1.458 -4.859 0.892 1.00 94.44 113 GLN A CA 1
ATOM 866 C C . GLN A 1 113 ? 2.081 -5.419 2.173 1.00 94.44 113 GLN A C 1
ATOM 868 O O . GLN A 1 113 ? 3.038 -6.189 2.130 1.00 94.44 113 GLN A O 1
ATOM 873 N N . LEU A 1 114 ? 1.523 -5.037 3.321 1.00 95.25 114 LEU A N 1
ATOM 874 C CA . LEU A 1 114 ? 1.782 -5.713 4.594 1.00 95.25 114 LEU A CA 1
ATOM 875 C C . LEU A 1 114 ? 0.681 -6.738 4.859 1.00 95.25 114 LEU A C 1
ATOM 877 O O . LEU A 1 114 ? -0.425 -6.619 4.338 1.00 95.25 114 LEU A O 1
ATOM 881 N N . ASP A 1 115 ? 0.956 -7.726 5.700 1.00 95.19 115 ASP A N 1
ATOM 882 C CA . ASP A 1 115 ? -0.077 -8.631 6.205 1.00 95.19 115 ASP A CA 1
ATOM 883 C C . ASP A 1 115 ? -1.081 -7.902 7.111 1.00 95.19 115 ASP A C 1
ATOM 885 O O . ASP A 1 115 ? -2.269 -8.220 7.114 1.00 95.19 115 ASP A O 1
ATOM 889 N N . ARG A 1 116 ? -0.619 -6.894 7.857 1.00 94.38 116 ARG A N 1
ATOM 890 C CA . ARG A 1 116 ? -1.445 -6.059 8.736 1.00 94.38 116 ARG A CA 1
ATOM 891 C C . ARG A 1 116 ? -0.828 -4.677 8.936 1.00 94.38 116 ARG A C 1
ATOM 893 O O . ARG A 1 116 ? 0.381 -4.509 8.796 1.00 94.38 116 ARG A O 1
ATOM 900 N N . ARG A 1 117 ? -1.651 -3.698 9.319 1.00 92.94 117 ARG A N 1
ATOM 901 C CA . ARG A 1 117 ? -1.181 -2.359 9.715 1.00 92.94 117 ARG A CA 1
ATOM 902 C C . ARG A 1 117 ? -0.847 -2.266 11.201 1.00 92.94 117 ARG A C 1
ATOM 904 O O . ARG A 1 117 ? -0.010 -1.458 11.576 1.00 92.94 117 ARG A O 1
ATOM 911 N N . ILE A 1 118 ? -1.506 -3.046 12.054 1.00 93.38 118 ILE A N 1
ATOM 912 C CA . ILE A 1 118 ? -1.335 -2.974 13.509 1.00 93.38 118 ILE A CA 1
ATOM 913 C C . ILE A 1 118 ? -0.782 -4.290 14.033 1.00 93.38 118 ILE A C 1
ATOM 915 O O . ILE A 1 118 ? -1.311 -5.360 13.726 1.00 93.38 118 ILE A O 1
ATOM 919 N N . ALA A 1 119 ? 0.229 -4.204 14.892 1.00 94.19 119 ALA A N 1
ATOM 920 C CA . ALA A 1 119 ? 0.757 -5.352 15.605 1.00 94.19 119 ALA A CA 1
ATOM 921 C C . ALA A 1 119 ? 1.159 -5.015 17.042 1.00 94.19 119 ALA A C 1
ATOM 923 O O . ALA A 1 119 ? 1.359 -3.859 17.415 1.00 94.19 119 ALA A O 1
ATOM 924 N N . GLN A 1 120 ? 1.299 -6.058 17.856 1.00 92.81 120 GLN A N 1
ATOM 925 C CA . GLN A 1 120 ? 1.936 -5.940 19.161 1.00 92.81 120 GLN A CA 1
ATOM 926 C C . GLN A 1 120 ? 3.460 -6.015 18.998 1.00 92.81 120 GLN A C 1
ATOM 928 O O . GLN A 1 120 ? 3.937 -6.769 18.143 1.00 92.81 120 GLN A O 1
ATOM 933 N N . PRO A 1 121 ? 4.236 -5.302 19.834 1.00 93.06 121 PRO A N 1
ATOM 934 C CA . PRO A 1 121 ? 5.675 -5.518 19.922 1.00 93.06 121 PRO A CA 1
ATOM 935 C C . PRO A 1 121 ? 6.003 -7.002 20.150 1.00 93.06 121 PRO A C 1
ATOM 937 O O . PRO A 1 121 ? 5.369 -7.664 20.970 1.00 93.06 121 PRO A O 1
ATOM 940 N N . GLY A 1 122 ? 6.987 -7.526 19.419 1.00 92.56 122 GLY A N 1
ATOM 941 C CA . GLY A 1 122 ? 7.351 -8.948 19.433 1.00 92.56 122 GLY A CA 1
ATOM 942 C C . GLY A 1 122 ? 6.689 -9.798 18.346 1.00 92.56 122 GLY A C 1
ATOM 943 O O . GLY A 1 122 ? 7.165 -10.901 18.083 1.00 92.56 122 GLY A O 1
ATOM 944 N N . ALA A 1 123 ? 5.659 -9.294 17.660 1.00 94.31 123 ALA A N 1
ATOM 945 C CA . ALA A 1 123 ? 5.115 -9.949 16.473 1.00 94.31 123 ALA A CA 1
ATOM 946 C C . ALA A 1 123 ? 6.120 -9.940 15.303 1.00 94.31 123 ALA A C 1
ATOM 948 O O . ALA A 1 123 ? 7.054 -9.132 15.252 1.00 94.31 123 ALA A O 1
ATOM 949 N N . VAL A 1 124 ? 5.905 -10.820 14.328 1.00 96.88 124 VAL A N 1
ATOM 950 C CA . VAL A 1 124 ? 6.598 -10.768 13.036 1.00 96.88 124 VAL A CA 1
ATOM 951 C C . VAL A 1 124 ? 5.650 -10.144 12.019 1.00 96.88 124 VAL A C 1
ATOM 953 O O . VAL A 1 124 ? 4.501 -10.568 11.906 1.00 96.88 124 VAL A O 1
ATOM 956 N N . ILE A 1 125 ? 6.129 -9.122 11.313 1.00 97.06 125 ILE A N 1
ATOM 957 C CA . ILE A 1 125 ? 5.411 -8.483 10.208 1.00 97.06 125 ILE A CA 1
ATOM 958 C C . ILE A 1 125 ? 5.856 -9.123 8.908 1.00 97.06 125 ILE A C 1
ATOM 960 O O . ILE A 1 125 ? 7.049 -9.397 8.730 1.00 97.06 125 ILE A O 1
ATOM 964 N N . HIS A 1 126 ? 4.906 -9.319 7.998 1.00 97.62 126 HIS A N 1
ATOM 965 C CA . HIS A 1 126 ? 5.157 -9.967 6.721 1.00 97.62 126 HIS A CA 1
ATOM 966 C C . HIS A 1 126 ? 4.864 -9.030 5.549 1.00 97.62 126 HIS A C 1
ATOM 968 O O . HIS A 1 126 ? 3.735 -8.980 5.056 1.00 97.62 126 HIS A O 1
ATOM 974 N N . PRO A 1 127 ? 5.867 -8.266 5.082 1.00 97.31 127 PRO A N 1
ATOM 975 C CA . PRO A 1 127 ? 5.770 -7.552 3.823 1.00 97.31 127 PRO A CA 1
ATOM 976 C C . PRO A 1 127 ? 5.733 -8.545 2.663 1.00 97.31 127 PRO A C 1
ATOM 978 O O . PRO A 1 127 ? 6.551 -9.466 2.592 1.00 97.31 127 PRO A O 1
ATOM 981 N N . ARG A 1 128 ? 4.788 -8.342 1.750 1.00 96.94 128 ARG A N 1
ATOM 982 C CA . ARG A 1 128 ? 4.500 -9.230 0.627 1.00 96.94 128 ARG A CA 1
ATOM 983 C C . ARG A 1 128 ? 4.564 -8.472 -0.683 1.00 96.94 128 ARG A C 1
ATOM 985 O O . ARG A 1 128 ? 4.083 -7.342 -0.790 1.00 96.94 128 ARG A O 1
ATOM 992 N N . LEU A 1 129 ? 5.132 -9.139 -1.676 1.00 97.19 129 LEU A N 1
ATOM 993 C CA . LEU A 1 129 ? 5.132 -8.728 -3.067 1.00 97.19 129 LEU A CA 1
ATOM 994 C C . LEU A 1 129 ? 4.328 -9.738 -3.866 1.00 97.19 129 LEU A C 1
ATOM 996 O O . LEU A 1 129 ? 4.655 -10.923 -3.869 1.00 97.19 129 LEU A O 1
ATOM 1000 N N . SER A 1 130 ? 3.269 -9.268 -4.515 1.00 96.12 130 SER A N 1
ATOM 1001 C CA . SER A 1 130 ? 2.406 -10.099 -5.356 1.00 96.12 130 SER A CA 1
ATOM 1002 C C . SER A 1 130 ? 2.474 -9.604 -6.800 1.00 96.12 130 SER A C 1
ATOM 1004 O O . SER A 1 130 ? 2.140 -8.443 -7.043 1.00 96.12 130 SER A O 1
ATOM 1006 N N . PRO A 1 131 ? 2.925 -10.430 -7.757 1.00 97.06 131 PRO A N 1
ATOM 1007 C CA . PRO A 1 131 ? 2.923 -10.058 -9.165 1.00 97.06 131 PRO A CA 1
ATOM 1008 C C . PRO A 1 131 ? 1.498 -10.046 -9.736 1.00 97.06 131 PRO A C 1
ATOM 1010 O O . PRO A 1 131 ? 0.698 -10.936 -9.458 1.00 97.06 131 PRO A O 1
ATOM 1013 N N . THR A 1 132 ? 1.194 -9.056 -10.572 1.00 96.75 132 THR A N 1
ATOM 1014 C CA . THR A 1 132 ? -0.053 -8.993 -11.366 1.00 96.75 132 THR A CA 1
ATOM 1015 C C . THR A 1 132 ? 0.105 -9.663 -12.732 1.00 96.75 132 THR A C 1
ATOM 1017 O O . THR A 1 132 ? -0.854 -10.157 -13.325 1.00 96.75 132 THR A O 1
ATOM 1020 N N . PHE A 1 133 ? 1.339 -9.759 -13.224 1.00 96.62 133 PHE A N 1
ATOM 1021 C CA . PHE A 1 133 ? 1.708 -10.510 -14.420 1.00 96.62 133 PHE A CA 1
ATOM 1022 C C . PHE A 1 133 ? 3.124 -11.060 -14.287 1.00 96.62 133 PHE A C 1
ATOM 1024 O O . PHE A 1 133 ? 3.938 -10.539 -13.520 1.00 96.62 133 PHE A O 1
ATOM 1031 N N . VAL A 1 134 ? 3.437 -12.078 -15.076 1.00 96.25 134 VAL A N 1
ATOM 1032 C CA . VAL A 1 134 ? 4.792 -12.626 -15.178 1.00 96.25 134 VAL A CA 1
ATOM 1033 C C . VAL A 1 134 ? 5.283 -12.511 -16.610 1.00 96.25 134 VAL A C 1
ATOM 1035 O O . VAL A 1 134 ? 4.482 -12.496 -17.542 1.00 96.25 134 VAL A O 1
ATOM 1038 N N . LEU A 1 135 ? 6.597 -12.395 -16.785 1.00 94.94 135 LEU A N 1
ATOM 1039 C CA . LEU A 1 135 ? 7.219 -12.409 -18.106 1.00 94.94 135 LEU A CA 1
ATOM 1040 C C . LEU A 1 135 ? 7.496 -13.852 -18.527 1.00 94.94 135 LEU A C 1
ATOM 1042 O O . LEU A 1 135 ? 7.851 -14.684 -17.696 1.00 94.94 135 LEU A O 1
ATOM 1046 N N . ASP A 1 136 ? 7.437 -14.121 -19.830 1.00 93.38 136 ASP A N 1
ATOM 1047 C CA . ASP A 1 136 ? 7.790 -15.434 -20.395 1.00 93.38 136 ASP A CA 1
ATOM 1048 C C . ASP A 1 136 ? 9.320 -15.640 -20.490 1.00 93.38 136 ASP A C 1
ATOM 1050 O O . ASP A 1 136 ? 9.808 -16.624 -21.047 1.00 93.38 136 ASP A O 1
ATOM 1054 N N . ARG A 1 137 ? 10.091 -14.699 -19.929 1.00 92.25 137 ARG A N 1
ATOM 1055 C CA . ARG A 1 137 ? 11.554 -14.690 -19.855 1.00 92.25 137 ARG A CA 1
ATOM 1056 C C . ARG A 1 137 ? 12.039 -14.153 -18.501 1.00 92.25 137 ARG A C 1
ATOM 1058 O O . ARG A 1 137 ? 11.314 -13.397 -17.852 1.00 92.25 137 ARG A O 1
ATOM 1065 N N . PRO A 1 138 ? 13.295 -14.433 -18.117 1.00 92.25 138 PRO A N 1
ATOM 1066 C CA . PRO A 1 138 ? 13.944 -13.742 -17.007 1.00 92.25 138 PRO A CA 1
ATOM 1067 C C . PRO A 1 138 ? 14.099 -12.231 -17.248 1.00 92.25 138 PRO A C 1
ATOM 1069 O O . PRO A 1 138 ? 14.162 -11.752 -18.393 1.00 92.25 138 PRO A O 1
ATOM 1072 N N . LEU A 1 139 ? 14.213 -11.486 -16.149 1.00 92.62 139 LEU A N 1
ATOM 1073 C CA . LEU A 1 139 ? 14.658 -10.096 -16.166 1.00 92.62 139 LEU A CA 1
ATOM 1074 C C . LEU A 1 139 ? 16.134 -10.052 -16.585 1.00 92.62 139 LEU A C 1
ATOM 1076 O O . LEU A 1 139 ? 16.941 -10.887 -16.181 1.00 92.62 139 LEU A O 1
ATOM 1080 N N . ARG A 1 140 ? 16.473 -9.099 -17.452 1.00 88.56 140 ARG A N 1
ATOM 1081 C CA . ARG A 1 140 ? 17.830 -8.890 -17.978 1.00 88.56 140 ARG A CA 1
ATOM 1082 C C . ARG A 1 140 ? 18.588 -7.861 -17.161 1.00 88.56 140 ARG A C 1
ATOM 1084 O O . ARG A 1 140 ? 19.792 -8.002 -16.963 1.00 88.56 140 ARG A O 1
ATOM 1091 N N . ASP A 1 141 ? 17.875 -6.828 -16.724 1.00 87.06 141 ASP A N 1
ATOM 1092 C CA . ASP A 1 141 ? 18.412 -5.844 -15.800 1.00 87.06 141 ASP A CA 1
ATOM 1093 C C . ASP A 1 141 ? 18.620 -6.554 -14.464 1.00 87.06 141 ASP A C 1
ATOM 1095 O O . ASP A 1 141 ? 17.713 -7.218 -13.959 1.00 87.06 141 ASP A O 1
ATOM 1099 N N . ALA A 1 142 ? 19.809 -6.428 -13.885 1.00 91.50 142 ALA A N 1
ATOM 1100 C CA . ALA A 1 142 ? 20.023 -6.939 -12.546 1.00 91.50 142 ALA A CA 1
ATOM 1101 C C . ALA A 1 142 ? 19.418 -5.934 -11.557 1.00 91.50 142 ALA A C 1
ATOM 1103 O O . ALA A 1 142 ? 19.937 -4.850 -11.286 1.00 91.50 142 ALA A O 1
ATOM 1104 N N . LEU A 1 143 ? 18.217 -6.298 -11.122 1.00 96.94 143 LEU A N 1
ATOM 1105 C CA . LEU A 1 143 ? 17.380 -5.548 -10.207 1.00 96.94 143 LEU A CA 1
ATOM 1106 C C . LEU A 1 143 ? 17.423 -6.217 -8.840 1.00 96.94 143 LEU A C 1
ATOM 1108 O O . LEU A 1 143 ? 17.607 -7.430 -8.714 1.00 96.94 143 LEU A O 1
ATOM 1112 N N . SER A 1 144 ? 17.228 -5.424 -7.798 1.00 97.69 144 SER A N 1
ATOM 1113 C CA . SER A 1 144 ? 17.065 -5.938 -6.444 1.00 97.69 144 SER A CA 1
ATOM 1114 C C . SER A 1 144 ? 15.907 -5.252 -5.739 1.00 97.69 144 SER A C 1
ATOM 1116 O O . SER A 1 144 ? 15.549 -4.109 -6.023 1.00 97.69 144 SER A O 1
ATOM 1118 N N . ILE A 1 145 ? 15.322 -5.975 -4.799 1.00 98.12 145 ILE A N 1
ATOM 1119 C CA . ILE A 1 145 ? 14.321 -5.481 -3.870 1.00 98.12 145 ILE A CA 1
ATOM 1120 C C . ILE A 1 145 ? 15.032 -5.174 -2.561 1.00 98.12 145 ILE A C 1
ATOM 1122 O O . ILE A 1 145 ? 15.729 -6.030 -2.013 1.00 98.12 145 ILE A O 1
ATOM 1126 N N . ARG A 1 146 ? 14.809 -3.973 -2.033 1.00 98.25 146 ARG A N 1
ATOM 1127 C CA . ARG A 1 146 ? 15.241 -3.581 -0.695 1.00 98.25 146 ARG A CA 1
ATOM 1128 C C . ARG A 1 146 ? 14.020 -3.342 0.187 1.00 98.25 146 ARG A C 1
ATOM 1130 O O . ARG A 1 146 ? 13.163 -2.523 -0.142 1.00 98.25 146 ARG A O 1
ATOM 1137 N N . ILE A 1 147 ? 13.947 -4.067 1.301 1.00 98.38 147 ILE A N 1
ATOM 1138 C CA . ILE A 1 147 ? 12.920 -3.905 2.333 1.00 98.38 147 ILE A CA 1
ATOM 1139 C C . ILE A 1 147 ? 13.566 -3.366 3.605 1.00 98.38 147 ILE A C 1
ATOM 1141 O O . ILE A 1 147 ? 14.468 -3.993 4.169 1.00 98.38 147 ILE A O 1
ATOM 1145 N N . THR A 1 148 ? 13.057 -2.239 4.091 1.00 98.25 148 THR A N 1
ATOM 1146 C CA . THR A 1 148 ? 13.575 -1.555 5.279 1.00 98.25 148 THR A CA 1
ATOM 1147 C C . THR A 1 148 ? 12.446 -1.303 6.270 1.00 98.25 148 THR A C 1
ATOM 1149 O O . THR A 1 148 ? 11.427 -0.721 5.909 1.00 98.25 148 THR A O 1
ATOM 1152 N N . LEU A 1 149 ? 12.625 -1.704 7.530 1.00 97.94 149 LEU A N 1
ATOM 1153 C CA . LEU A 1 149 ? 11.773 -1.228 8.621 1.00 97.94 149 LEU A CA 1
ATOM 1154 C C . LEU A 1 149 ? 12.333 0.093 9.142 1.00 97.94 149 LEU A C 1
ATOM 1156 O O . LEU A 1 149 ? 13.488 0.145 9.563 1.00 97.94 149 LEU A O 1
ATOM 1160 N N . LEU A 1 150 ? 11.513 1.134 9.111 1.00 97.75 150 LEU A N 1
ATOM 1161 C CA . LEU A 1 150 ? 11.826 2.478 9.570 1.00 97.75 150 LEU A CA 1
ATOM 1162 C C . LEU A 1 150 ? 11.162 2.737 10.921 1.00 97.75 150 LEU A C 1
ATOM 1164 O O . LEU A 1 150 ? 9.990 2.407 11.113 1.00 97.75 150 LEU A O 1
ATOM 1168 N N . ASP A 1 151 ? 11.921 3.331 11.836 1.00 95.88 151 ASP A N 1
ATOM 1169 C CA . ASP A 1 151 ? 11.440 3.827 13.121 1.00 95.88 151 ASP A CA 1
ATOM 1170 C C . ASP A 1 151 ? 10.558 5.088 12.949 1.00 95.88 151 ASP A C 1
ATOM 1172 O O . ASP A 1 151 ? 10.462 5.632 11.842 1.00 95.88 151 ASP A O 1
ATOM 1176 N N . PRO A 1 152 ? 9.929 5.598 14.025 1.00 93.00 152 PRO A N 1
ATOM 1177 C CA . PRO A 1 152 ? 9.123 6.820 13.952 1.00 93.00 152 PRO A CA 1
ATOM 1178 C C . PRO A 1 152 ? 9.887 8.082 13.518 1.00 93.00 152 PRO A C 1
ATOM 1180 O O . PRO A 1 152 ? 9.272 9.068 13.119 1.00 93.00 152 PRO A O 1
ATOM 1183 N N . ALA A 1 153 ? 11.222 8.077 13.586 1.00 92.94 153 ALA A N 1
ATOM 1184 C CA . ALA A 1 153 ? 12.076 9.153 13.086 1.00 92.94 153 ALA A CA 1
ATOM 1185 C C . ALA A 1 153 ? 12.493 8.942 11.615 1.00 92.94 153 ALA A C 1
ATOM 1187 O O . ALA A 1 153 ? 13.279 9.730 11.083 1.00 92.94 153 ALA A O 1
ATOM 1188 N N . GLY A 1 154 ? 11.988 7.894 10.956 1.00 93.62 154 GLY A N 1
ATOM 1189 C CA . GLY A 1 154 ? 12.306 7.543 9.575 1.00 93.62 154 GLY A CA 1
ATOM 1190 C C . GLY A 1 154 ? 13.671 6.876 9.399 1.00 93.62 154 GLY A C 1
ATOM 1191 O O . GLY A 1 154 ? 14.196 6.860 8.286 1.00 93.62 154 GLY A O 1
ATOM 1192 N N . LYS A 1 155 ? 14.280 6.350 10.468 1.00 96.31 155 LYS A N 1
ATOM 1193 C CA . LYS A 1 155 ? 15.595 5.698 10.419 1.00 96.31 155 LYS A CA 1
ATOM 1194 C C . LYS A 1 155 ? 15.460 4.177 10.345 1.00 96.31 155 LYS A C 1
ATOM 1196 O O . LYS A 1 155 ? 14.591 3.618 11.010 1.00 96.31 155 LYS A O 1
ATOM 1201 N N . PRO A 1 156 ? 16.332 3.480 9.595 1.00 97.38 156 PRO A N 1
ATOM 1202 C CA . PRO A 1 156 ? 16.347 2.022 9.580 1.00 97.38 156 PRO A CA 1
ATOM 1203 C C . PRO A 1 156 ? 16.541 1.436 10.983 1.00 97.38 156 PRO A C 1
ATOM 1205 O O . PRO A 1 156 ? 17.511 1.760 11.667 1.00 97.38 156 PRO A O 1
ATOM 1208 N N . VAL A 1 157 ? 15.636 0.545 11.388 1.00 96.69 157 VAL A N 1
ATOM 1209 C CA . VAL A 1 157 ? 15.694 -0.173 12.673 1.00 96.69 157 VAL A CA 1
ATOM 1210 C C . VAL A 1 157 ? 16.801 -1.233 12.664 1.00 96.69 157 VAL A C 1
ATOM 1212 O O . VAL A 1 157 ? 17.473 -1.459 13.667 1.00 96.69 157 VAL A O 1
ATOM 1215 N N . TYR A 1 158 ? 17.001 -1.887 11.521 1.00 95.44 158 TYR A N 1
ATOM 1216 C CA . TYR A 1 158 ? 18.048 -2.880 11.282 1.00 95.44 158 TYR A CA 1
ATOM 1217 C C . TYR A 1 158 ? 18.544 -2.796 9.836 1.00 95.44 158 TYR A C 1
ATOM 1219 O O . TYR A 1 158 ? 18.009 -2.039 9.024 1.00 95.44 158 TYR A O 1
ATOM 1227 N N . ALA A 1 159 ? 19.573 -3.587 9.515 1.00 96.94 159 ALA A N 1
ATOM 1228 C CA . ALA A 1 159 ? 20.106 -3.689 8.162 1.00 96.94 159 ALA A CA 1
ATOM 1229 C C . ALA A 1 159 ? 18.993 -4.062 7.158 1.00 96.94 159 ALA A C 1
ATOM 1231 O O . ALA A 1 159 ? 18.274 -5.038 7.399 1.00 96.94 159 ALA A O 1
ATOM 1232 N N . PRO A 1 160 ? 18.841 -3.322 6.043 1.00 96.94 160 PRO A N 1
ATOM 1233 C CA . PRO A 1 160 ? 17.821 -3.617 5.045 1.00 96.94 160 PRO A CA 1
ATOM 1234 C C . PRO A 1 160 ? 17.931 -5.045 4.513 1.00 96.94 160 PRO A C 1
ATOM 1236 O O . PRO A 1 160 ? 19.030 -5.560 4.294 1.00 96.94 160 PRO A O 1
ATOM 1239 N N . LYS A 1 161 ? 16.785 -5.677 4.256 1.00 97.56 161 LYS A N 1
ATOM 1240 C CA . LYS A 1 161 ? 16.747 -6.954 3.544 1.00 97.56 161 LYS A CA 1
ATOM 1241 C C . LYS A 1 161 ? 16.889 -6.685 2.058 1.00 97.56 161 LYS A C 1
ATOM 1243 O O . LYS A 1 161 ? 16.060 -5.977 1.493 1.00 97.56 161 LYS A O 1
ATOM 1248 N N . LEU A 1 162 ? 17.931 -7.246 1.457 1.00 97.06 162 LEU A N 1
ATOM 1249 C CA . LEU A 1 162 ? 18.200 -7.156 0.031 1.00 97.06 162 LEU A CA 1
ATOM 1250 C C . LEU A 1 162 ? 17.960 -8.520 -0.609 1.00 97.06 162 LEU A C 1
ATOM 1252 O O . LEU A 1 162 ? 18.457 -9.528 -0.108 1.00 97.06 162 LEU A O 1
ATOM 1256 N N . ASP A 1 163 ? 17.208 -8.538 -1.700 1.00 96.88 163 ASP A N 1
ATOM 1257 C CA . ASP A 1 163 ? 16.870 -9.757 -2.422 1.00 96.88 163 ASP A CA 1
ATOM 1258 C C . ASP A 1 163 ? 16.931 -9.517 -3.933 1.00 96.88 163 ASP A C 1
ATOM 1260 O O . ASP A 1 163 ? 16.401 -8.525 -4.438 1.00 96.88 163 ASP A O 1
ATOM 1264 N N . LYS A 1 164 ? 17.616 -10.405 -4.656 1.00 96.62 164 LYS A N 1
ATOM 1265 C CA . LYS A 1 164 ? 17.856 -10.251 -6.095 1.00 96.62 164 LYS A CA 1
ATOM 1266 C C . LYS A 1 164 ? 16.597 -10.614 -6.871 1.00 96.62 164 LYS A C 1
ATOM 1268 O O . LYS A 1 164 ? 15.996 -11.662 -6.625 1.00 96.62 164 LYS A O 1
ATOM 1273 N N . LEU A 1 165 ? 16.220 -9.780 -7.833 1.00 96.38 165 LEU A N 1
ATOM 1274 C CA . LEU A 1 165 ? 15.017 -9.960 -8.633 1.00 96.38 165 LEU A CA 1
ATOM 1275 C C . LEU A 1 165 ? 15.378 -10.372 -10.065 1.00 96.38 165 LEU A C 1
ATOM 1277 O O . LEU A 1 165 ? 15.602 -9.527 -10.925 1.00 96.38 165 LEU A O 1
ATOM 1281 N N . ASP A 1 166 ? 15.395 -11.682 -10.306 1.00 93.75 166 ASP A N 1
ATOM 1282 C CA . ASP A 1 166 ? 15.649 -12.269 -11.632 1.00 93.75 166 ASP A CA 1
ATOM 1283 C C . ASP A 1 166 ? 14.355 -12.679 -12.359 1.00 93.75 166 ASP A C 1
ATOM 1285 O O . ASP A 1 166 ? 14.313 -12.775 -13.587 1.00 93.75 166 ASP A O 1
ATOM 1289 N N . THR A 1 167 ? 13.278 -12.907 -11.606 1.00 94.31 167 THR A N 1
ATOM 1290 C CA . THR A 1 167 ? 11.964 -13.341 -12.095 1.00 94.31 167 THR A CA 1
ATOM 1291 C C . THR A 1 167 ? 10.851 -12.600 -11.361 1.00 94.31 167 THR A C 1
ATOM 1293 O O . THR A 1 167 ? 11.002 -12.189 -10.211 1.00 94.31 167 THR A O 1
ATOM 1296 N N . LEU A 1 168 ? 9.709 -12.420 -12.029 1.00 95.75 168 LEU A N 1
ATOM 1297 C CA . LEU A 1 168 ? 8.521 -11.827 -11.416 1.00 95.75 168 LEU A CA 1
ATOM 1298 C C . LEU A 1 168 ? 7.727 -12.917 -10.698 1.00 95.75 168 LEU A C 1
ATOM 1300 O O . LEU A 1 168 ? 6.890 -13.584 -11.296 1.00 95.75 168 LEU A O 1
ATOM 1304 N N . GLU A 1 169 ? 8.012 -13.109 -9.418 1.00 94.94 169 GLU A N 1
ATOM 1305 C CA . GLU A 1 169 ? 7.360 -14.112 -8.576 1.00 94.94 169 GLU A CA 1
ATOM 1306 C C . GLU A 1 169 ? 6.886 -13.506 -7.254 1.00 94.94 169 GLU A C 1
ATOM 1308 O O . GLU A 1 169 ? 7.334 -12.431 -6.844 1.00 94.94 169 GLU A O 1
ATOM 1313 N N . ALA A 1 170 ? 5.956 -14.194 -6.592 1.00 96.88 170 ALA A N 1
ATOM 1314 C CA . ALA A 1 170 ? 5.497 -13.788 -5.273 1.00 96.88 170 ALA A CA 1
ATOM 1315 C C . ALA A 1 170 ? 6.632 -13.920 -4.250 1.00 96.88 170 ALA A C 1
ATOM 1317 O O . ALA A 1 170 ? 7.346 -14.923 -4.230 1.00 96.88 170 ALA A O 1
ATOM 1318 N N . ARG A 1 171 ? 6.787 -12.912 -3.388 1.00 97.00 171 ARG A N 1
ATOM 1319 C CA . ARG A 1 171 ? 7.833 -12.875 -2.355 1.00 97.00 171 ARG A CA 1
ATOM 1320 C C . ARG A 1 171 ? 7.256 -12.435 -1.025 1.00 97.00 171 ARG A C 1
ATOM 1322 O O . ARG A 1 171 ? 6.408 -11.546 -0.967 1.00 97.00 171 ARG A O 1
ATOM 1329 N N . GLU A 1 172 ? 7.749 -13.033 0.048 1.00 97.38 172 GLU A N 1
ATOM 1330 C CA . GLU A 1 172 ? 7.372 -12.692 1.415 1.00 97.38 172 GLU A CA 1
ATOM 1331 C C . GLU A 1 172 ? 8.633 -12.506 2.251 1.00 97.38 172 GLU A C 1
ATOM 1333 O O . GLU A 1 172 ? 9.568 -13.306 2.206 1.00 97.38 172 GLU A O 1
ATOM 1338 N N . PHE A 1 173 ? 8.655 -11.422 3.015 1.00 97.75 173 PHE A N 1
ATOM 1339 C CA . PHE A 1 173 ? 9.733 -11.098 3.934 1.00 97.75 173 PHE A CA 1
ATOM 1340 C C . PHE A 1 173 ? 9.234 -11.265 5.367 1.00 97.75 173 PHE A C 1
ATOM 1342 O O . PHE A 1 173 ? 8.044 -11.168 5.642 1.00 97.75 173 PHE A O 1
ATOM 1349 N N . SER A 1 174 ? 10.157 -11.486 6.300 1.00 97.62 174 SER A N 1
ATOM 1350 C CA . SER A 1 174 ? 9.834 -11.582 7.730 1.00 97.62 174 SER A CA 1
ATOM 1351 C C . SER A 1 174 ? 10.583 -10.512 8.501 1.00 97.62 174 SER A C 1
ATOM 1353 O O . SER A 1 174 ? 11.814 -10.528 8.534 1.00 97.62 174 SER A O 1
ATOM 1355 N N . LEU A 1 175 ? 9.862 -9.580 9.107 1.00 97.44 175 LEU A N 1
ATOM 1356 C CA . LEU A 1 175 ? 10.412 -8.438 9.826 1.00 97.44 175 LEU A CA 1
ATOM 1357 C C . LEU A 1 175 ? 10.092 -8.588 11.323 1.00 97.44 175 LEU A C 1
ATOM 1359 O O . LEU A 1 175 ? 8.936 -8.410 11.713 1.00 97.44 175 LEU A O 1
ATOM 1363 N N . PRO A 1 176 ? 11.069 -8.953 12.176 1.00 96.69 176 PRO A N 1
ATOM 1364 C CA . PRO A 1 176 ? 10.820 -9.102 13.605 1.00 96.69 176 PRO A CA 1
ATOM 1365 C C . PRO A 1 176 ? 10.607 -7.734 14.264 1.00 96.69 176 PRO A C 1
ATOM 1367 O O . PRO A 1 176 ? 11.291 -6.767 13.930 1.00 96.69 176 PRO A O 1
ATOM 1370 N N . THR A 1 177 ? 9.697 -7.674 15.239 1.00 96.75 177 THR A N 1
ATOM 1371 C CA . THR A 1 177 ? 9.450 -6.467 16.054 1.00 96.75 177 THR A CA 1
ATOM 1372 C C . THR A 1 177 ? 9.807 -6.656 17.531 1.00 96.75 177 THR A C 1
ATOM 1374 O O . THR A 1 177 ? 9.439 -5.853 18.388 1.00 96.75 177 THR A O 1
ATOM 1377 N N . ALA A 1 178 ? 10.522 -7.736 17.856 1.00 94.81 178 ALA A N 1
ATOM 1378 C CA . ALA A 1 178 ? 11.002 -7.994 19.207 1.00 94.81 178 ALA A CA 1
ATOM 1379 C C . ALA A 1 178 ? 11.983 -6.901 19.654 1.00 94.81 178 ALA A C 1
ATOM 1381 O O . ALA A 1 178 ? 12.903 -6.545 18.923 1.00 94.81 178 ALA A O 1
ATOM 1382 N N . GLY A 1 179 ? 11.774 -6.371 20.861 1.00 93.25 179 GLY A N 1
ATOM 1383 C CA . GLY A 1 179 ? 12.597 -5.299 21.427 1.00 93.25 179 GLY A CA 1
ATOM 1384 C C . GLY A 1 179 ? 12.288 -3.895 20.896 1.00 93.25 179 GLY A C 1
ATOM 1385 O O . GLY A 1 179 ? 12.901 -2.939 21.363 1.00 93.25 179 GLY A O 1
ATOM 1386 N N . LEU A 1 180 ? 11.338 -3.746 19.967 1.00 96.31 180 LEU A N 1
ATOM 1387 C CA . LEU A 1 180 ? 10.927 -2.434 19.473 1.00 96.31 180 LEU A CA 1
ATOM 1388 C C . LEU A 1 180 ? 9.975 -1.757 20.456 1.00 96.31 180 LEU A C 1
ATOM 1390 O O . LEU A 1 180 ? 9.104 -2.397 21.052 1.00 96.31 180 LEU A O 1
ATOM 1394 N N . THR A 1 181 ? 10.129 -0.446 20.618 1.00 94.88 181 THR A N 1
ATOM 1395 C CA . THR A 1 181 ? 9.218 0.350 21.439 1.00 94.88 181 THR A CA 1
ATOM 1396 C C . THR A 1 181 ? 7.902 0.584 20.701 1.00 94.88 181 THR A C 1
ATOM 1398 O O . THR A 1 181 ? 7.901 0.633 19.470 1.00 94.88 181 THR A O 1
ATOM 1401 N N . PRO A 1 182 ? 6.784 0.789 21.416 1.00 94.19 182 PRO A N 1
ATOM 1402 C CA . PRO A 1 182 ? 5.533 1.200 20.787 1.00 94.19 182 PRO A CA 1
ATOM 1403 C C . PRO A 1 182 ? 5.697 2.497 19.978 1.00 94.19 182 PRO A C 1
ATOM 1405 O O . PRO A 1 182 ? 6.469 3.372 20.377 1.00 94.19 182 PRO A O 1
ATOM 1408 N N . GLY A 1 183 ? 4.976 2.627 18.864 1.00 92.25 183 GLY A N 1
ATOM 1409 C CA . GLY A 1 183 ? 5.028 3.810 18.003 1.00 92.25 183 GLY A CA 1
ATOM 1410 C C . GLY A 1 183 ? 4.561 3.566 16.569 1.00 92.25 183 GLY A C 1
ATOM 1411 O O . GLY A 1 183 ? 4.165 2.455 16.207 1.00 92.25 183 GLY A O 1
ATOM 1412 N N . ASP A 1 184 ? 4.640 4.625 15.765 1.00 92.38 184 ASP A N 1
ATOM 1413 C CA . ASP A 1 184 ? 4.305 4.627 14.341 1.00 92.38 184 ASP A CA 1
ATOM 1414 C C . ASP A 1 184 ? 5.566 4.360 13.509 1.00 92.38 184 ASP A C 1
ATOM 1416 O O . ASP A 1 184 ? 6.432 5.217 13.362 1.00 92.38 184 ASP A O 1
ATOM 1420 N N . TYR A 1 185 ? 5.678 3.147 12.990 1.00 94.94 185 TYR A N 1
ATOM 1421 C CA . TYR A 1 185 ? 6.747 2.684 12.113 1.00 94.94 185 TYR A CA 1
ATOM 1422 C C . TYR A 1 185 ? 6.285 2.730 10.654 1.00 94.94 185 TYR A C 1
ATOM 1424 O O . TYR A 1 185 ? 5.101 2.891 10.343 1.00 94.94 185 TYR A O 1
ATOM 1432 N N . ALA A 1 186 ? 7.221 2.510 9.738 1.00 94.81 186 ALA A N 1
ATOM 1433 C CA . ALA A 1 186 ? 6.901 2.261 8.341 1.00 94.81 186 ALA A CA 1
ATOM 1434 C C . ALA A 1 186 ? 7.759 1.129 7.786 1.00 94.81 186 ALA A C 1
ATOM 1436 O O . ALA A 1 186 ? 8.930 0.992 8.128 1.00 94.81 186 ALA A O 1
ATOM 1437 N N . VAL A 1 187 ? 7.195 0.330 6.890 1.00 96.81 187 VAL A N 1
ATOM 1438 C CA . VAL A 1 187 ? 7.967 -0.608 6.078 1.00 96.81 187 VAL A CA 1
ATOM 1439 C C . VAL A 1 187 ? 8.114 -0.017 4.688 1.00 96.81 187 VAL A C 1
ATOM 1441 O O . VAL A 1 187 ? 7.126 0.193 3.981 1.00 96.81 187 VAL A O 1
ATOM 1444 N N . GLN A 1 188 ? 9.353 0.244 4.302 1.00 96.75 188 GLN A N 1
ATOM 1445 C CA . GLN A 1 188 ? 9.706 0.771 2.999 1.00 96.75 188 GLN A CA 1
ATOM 1446 C C . GLN A 1 188 ? 10.110 -0.361 2.056 1.00 96.75 188 GLN A C 1
ATOM 1448 O O . GLN A 1 188 ? 10.941 -1.202 2.395 1.00 96.75 188 GLN A O 1
ATOM 1453 N N . TYR A 1 189 ? 9.523 -0.339 0.866 1.00 97.25 189 TYR A N 1
ATOM 1454 C CA . TYR A 1 189 ? 9.944 -1.088 -0.305 1.00 97.25 189 TYR A CA 1
ATOM 1455 C C . TYR A 1 189 ? 10.673 -0.157 -1.267 1.00 97.25 189 TYR A C 1
ATOM 1457 O O . TYR A 1 189 ? 10.224 0.967 -1.526 1.00 97.25 189 TYR A O 1
ATOM 1465 N N . GLU A 1 190 ? 11.755 -0.656 -1.848 1.00 97.81 190 GLU A N 1
ATOM 1466 C CA . GLU A 1 190 ? 12.458 -0.027 -2.956 1.00 97.81 190 GLU A CA 1
ATOM 1467 C C . GLU A 1 190 ? 12.829 -1.080 -4.002 1.00 97.81 190 GLU A C 1
ATOM 1469 O O . GLU A 1 190 ? 13.354 -2.144 -3.670 1.00 97.81 190 GLU A O 1
ATOM 1474 N N . LEU A 1 191 ? 12.581 -0.761 -5.272 1.00 98.19 191 LEU A N 1
ATOM 1475 C CA . LEU A 1 191 ? 13.207 -1.446 -6.400 1.00 98.19 191 LEU A CA 1
ATOM 1476 C C . LEU A 1 191 ? 14.471 -0.672 -6.755 1.00 98.19 191 LEU A C 1
ATOM 1478 O O . LEU A 1 191 ? 14.387 0.530 -7.028 1.00 98.19 191 LEU A O 1
ATOM 1482 N N . ILE A 1 192 ? 15.614 -1.347 -6.768 1.00 97.75 192 ILE A N 1
ATOM 1483 C CA . ILE A 1 192 ? 16.910 -0.734 -7.056 1.00 97.75 192 ILE A CA 1
ATOM 1484 C C . ILE A 1 192 ? 17.599 -1.415 -8.239 1.00 97.75 192 ILE A C 1
ATOM 1486 O O . ILE A 1 192 ? 17.359 -2.595 -8.506 1.00 97.75 192 ILE A O 1
ATOM 1490 N N . ASP A 1 193 ? 18.442 -0.664 -8.944 1.00 95.38 193 ASP A N 1
ATOM 1491 C CA . ASP A 1 193 ? 19.356 -1.209 -9.954 1.00 95.38 193 ASP A CA 1
ATOM 1492 C C . ASP A 1 193 ? 20.677 -1.705 -9.329 1.00 95.38 193 ASP A C 1
ATOM 1494 O O . ASP A 1 193 ? 20.891 -1.630 -8.115 1.00 95.38 193 ASP A O 1
ATOM 1498 N N . ASN A 1 194 ? 21.576 -2.215 -10.175 1.00 91.75 194 ASN A N 1
ATOM 1499 C CA . ASN A 1 194 ? 22.920 -2.661 -9.795 1.00 91.75 194 ASN A CA 1
ATOM 1500 C C . ASN A 1 194 ? 23.782 -1.590 -9.120 1.00 91.75 194 ASN A C 1
ATOM 1502 O O . ASN A 1 194 ? 24.633 -1.921 -8.297 1.00 91.75 194 ASN A O 1
ATOM 1506 N N . ASP A 1 195 ? 23.563 -0.325 -9.464 1.00 92.81 195 ASP A N 1
ATOM 1507 C CA . ASP A 1 195 ? 24.305 0.810 -8.920 1.00 92.81 195 ASP A CA 1
ATOM 1508 C C . ASP A 1 195 ? 23.652 1.329 -7.625 1.00 92.81 195 ASP A C 1
ATOM 1510 O O . ASP A 1 195 ? 24.045 2.357 -7.074 1.00 92.81 195 ASP A O 1
ATOM 1514 N N . SER A 1 196 ? 22.669 0.589 -7.095 1.00 93.00 196 SER A N 1
ATOM 1515 C CA . SER A 1 196 ? 21.887 0.923 -5.903 1.00 93.00 196 SER A CA 1
ATOM 1516 C C . SER A 1 196 ? 21.041 2.193 -6.035 1.00 93.00 196 SER A C 1
ATOM 1518 O O . SER A 1 196 ? 20.602 2.747 -5.018 1.00 93.00 196 SER A O 1
ATOM 1520 N N . HIS A 1 197 ? 20.758 2.649 -7.259 1.00 95.44 197 HIS A N 1
ATOM 1521 C CA . HIS A 1 197 ? 19.812 3.735 -7.477 1.00 95.44 197 HIS A CA 1
ATOM 1522 C C . HIS A 1 197 ? 18.384 3.245 -7.267 1.00 95.44 197 HIS A C 1
ATOM 1524 O O . HIS A 1 197 ? 17.978 2.192 -7.757 1.00 95.44 197 HIS A O 1
ATOM 1530 N N . VAL A 1 198 ? 17.591 4.053 -6.566 1.00 95.75 198 VAL A N 1
ATOM 1531 C CA . VAL A 1 198 ? 16.179 3.764 -6.316 1.00 95.75 198 VAL A CA 1
ATOM 1532 C C . VAL A 1 198 ? 15.361 4.092 -7.559 1.00 95.75 198 VAL A C 1
ATOM 1534 O O . VAL A 1 198 ? 15.253 5.248 -7.968 1.00 95.75 198 VAL A O 1
ATOM 1537 N N . LEU A 1 199 ? 14.755 3.065 -8.150 1.00 95.44 199 LEU A N 1
ATOM 1538 C CA . LEU A 1 199 ? 13.937 3.172 -9.355 1.00 95.44 199 LEU A CA 1
ATOM 1539 C C . LEU A 1 199 ? 12.473 3.445 -9.016 1.00 95.44 199 LEU A C 1
ATOM 1541 O O . LEU A 1 199 ? 11.836 4.251 -9.697 1.00 95.44 199 LEU A O 1
ATOM 1545 N N . VAL A 1 200 ? 11.942 2.777 -7.991 1.00 95.12 200 VAL A N 1
ATOM 1546 C CA . VAL A 1 200 ? 10.626 3.050 -7.394 1.00 95.12 200 VAL A CA 1
ATOM 1547 C C . VAL A 1 200 ? 10.673 2.803 -5.891 1.00 95.12 200 VAL A C 1
ATOM 1549 O O . VAL A 1 200 ? 11.439 1.959 -5.427 1.00 95.12 200 VAL A O 1
ATOM 1552 N N . SER A 1 201 ? 9.845 3.519 -5.132 1.00 94.00 201 SER A N 1
ATOM 1553 C CA . SER A 1 201 ? 9.698 3.321 -3.692 1.00 94.00 201 SER A CA 1
ATOM 1554 C C . SER A 1 201 ? 8.249 3.480 -3.242 1.00 94.00 201 SER A C 1
ATOM 1556 O O . SER A 1 201 ? 7.484 4.264 -3.805 1.00 94.00 201 SER A O 1
ATOM 1558 N N . ALA A 1 202 ? 7.885 2.739 -2.201 1.00 92.19 202 ALA A N 1
ATOM 1559 C CA . ALA A 1 202 ? 6.664 2.941 -1.439 1.00 92.19 202 ALA A CA 1
ATOM 1560 C C . ALA A 1 202 ? 6.904 2.610 0.033 1.00 92.19 202 ALA A C 1
ATOM 1562 O O . ALA A 1 202 ? 7.684 1.719 0.358 1.00 92.19 202 ALA A O 1
ATOM 1563 N N . ALA A 1 203 ? 6.191 3.298 0.919 1.00 92.06 203 ALA A N 1
ATOM 1564 C CA . ALA A 1 203 ? 6.174 3.000 2.342 1.00 92.06 203 ALA A CA 1
ATOM 1565 C C . ALA A 1 203 ? 4.753 2.637 2.778 1.00 92.06 203 ALA A C 1
ATOM 1567 O O . ALA A 1 203 ? 3.784 3.271 2.350 1.00 92.06 203 ALA A O 1
ATOM 1568 N N . ARG A 1 204 ? 4.640 1.614 3.624 1.00 92.44 204 ARG A N 1
ATOM 1569 C CA . ARG A 1 204 ? 3.391 1.211 4.273 1.00 92.44 204 ARG A CA 1
ATOM 1570 C C . ARG A 1 204 ? 3.518 1.441 5.767 1.00 92.44 204 ARG A C 1
ATOM 1572 O O . ARG A 1 204 ? 4.509 1.033 6.370 1.00 92.44 204 ARG A O 1
ATOM 1579 N N . ASP A 1 205 ? 2.521 2.096 6.340 1.00 91.88 205 ASP A N 1
ATOM 1580 C CA . ASP A 1 205 ? 2.530 2.442 7.757 1.00 91.88 205 ASP A CA 1
ATOM 1581 C C . ASP A 1 205 ? 2.278 1.189 8.610 1.00 91.88 205 ASP A C 1
ATOM 1583 O O . ASP A 1 205 ? 1.467 0.328 8.256 1.00 91.88 205 ASP A O 1
ATOM 1587 N N . LEU A 1 206 ? 2.970 1.106 9.742 1.00 93.62 206 LEU A N 1
ATOM 1588 C CA . LEU A 1 206 ? 2.894 0.020 10.711 1.00 93.62 206 LEU A CA 1
ATOM 1589 C C . LEU A 1 206 ? 2.793 0.622 12.112 1.00 93.62 206 LEU A C 1
ATOM 1591 O O . LEU A 1 206 ? 3.684 1.337 12.548 1.00 93.62 206 LEU A O 1
ATOM 1595 N N . ILE A 1 207 ? 1.748 0.291 12.854 1.00 93.12 207 ILE A N 1
ATOM 1596 C CA . ILE A 1 207 ? 1.567 0.752 14.230 1.00 93.12 207 ILE A CA 1
ATOM 1597 C C . ILE A 1 207 ? 1.924 -0.396 15.168 1.00 93.12 207 ILE A C 1
ATOM 1599 O O . ILE A 1 207 ? 1.306 -1.466 15.114 1.00 93.12 207 ILE A O 1
ATOM 1603 N N . LEU A 1 208 ? 2.897 -0.162 16.048 1.00 94.69 208 LEU A N 1
ATOM 1604 C CA . LEU A 1 208 ? 3.219 -1.065 17.146 1.00 94.69 208 LEU A CA 1
ATOM 1605 C C . LEU A 1 208 ? 2.601 -0.534 18.434 1.00 94.69 208 LEU A C 1
ATOM 1607 O O . LEU A 1 208 ? 3.063 0.463 18.984 1.00 94.69 208 LEU A O 1
ATOM 1611 N N . ASP A 1 209 ? 1.575 -1.212 18.942 1.00 92.81 209 ASP A N 1
ATOM 1612 C CA . ASP A 1 209 ? 0.946 -0.850 20.214 1.00 92.81 209 ASP A CA 1
ATOM 1613 C C . ASP A 1 209 ? 0.573 -2.116 21.009 1.00 92.81 209 ASP A C 1
ATOM 1615 O O . ASP A 1 209 ? -0.243 -2.924 20.555 1.00 92.81 209 ASP A O 1
ATOM 1619 N N . PRO A 1 210 ? 1.153 -2.316 22.210 1.00 91.69 210 PRO A N 1
ATOM 1620 C CA . PRO A 1 210 ? 0.908 -3.510 23.011 1.00 91.69 210 PRO A CA 1
ATOM 1621 C C . PRO A 1 210 ? -0.519 -3.575 23.567 1.00 91.69 210 PRO A C 1
ATOM 1623 O O . PRO A 1 210 ? -1.048 -4.670 23.753 1.00 91.69 210 PRO A O 1
ATOM 1626 N N . LYS A 1 211 ? -1.145 -2.421 23.832 1.00 90.31 211 LYS A N 1
ATOM 1627 C CA . LYS A 1 211 ? -2.453 -2.313 24.501 1.00 90.31 211 LYS A CA 1
ATOM 1628 C C . LYS A 1 211 ? -3.609 -2.213 23.518 1.00 90.31 211 LYS A C 1
ATOM 1630 O O . LYS A 1 211 ? -4.759 -2.423 23.899 1.00 90.31 211 LYS A O 1
ATOM 1635 N N . LEU A 1 212 ? -3.333 -1.846 22.274 1.00 88.12 212 LEU A N 1
ATOM 1636 C CA . LEU A 1 212 ? -4.370 -1.546 21.299 1.00 88.12 212 LEU A CA 1
ATOM 1637 C C . LEU A 1 212 ? -5.296 -2.736 20.990 1.00 88.12 212 LEU A C 1
ATOM 1639 O O . LEU A 1 212 ? -6.504 -2.511 20.992 1.00 88.12 212 LEU A O 1
ATOM 1643 N N . PRO A 1 213 ? -4.826 -3.995 20.860 1.00 86.81 213 PRO A N 1
ATOM 1644 C CA . PRO A 1 213 ? -5.733 -5.138 20.707 1.00 86.81 213 PRO A CA 1
ATOM 1645 C C . PRO A 1 213 ? -6.731 -5.299 21.862 1.00 86.81 213 PRO A C 1
ATOM 1647 O O . PRO A 1 213 ? -7.905 -5.595 21.630 1.00 86.81 213 PRO A O 1
ATOM 1650 N N . ASP A 1 214 ? -6.299 -5.064 23.102 1.00 89.50 214 ASP A N 1
ATOM 1651 C CA . ASP A 1 214 ? -7.176 -5.152 24.273 1.00 89.50 214 ASP A CA 1
ATOM 1652 C C . ASP A 1 214 ? -8.151 -3.972 24.333 1.00 89.50 214 ASP A C 1
ATOM 1654 O O . ASP A 1 214 ? -9.333 -4.158 24.629 1.00 89.50 214 ASP A O 1
ATOM 1658 N N . ARG A 1 215 ? -7.698 -2.764 23.969 1.00 90.50 215 ARG A N 1
ATOM 1659 C CA . ARG A 1 215 ? -8.568 -1.581 23.848 1.00 90.50 215 ARG A CA 1
ATOM 1660 C C . ARG A 1 215 ? -9.654 -1.786 22.792 1.00 90.50 215 ARG A C 1
ATOM 1662 O O . ARG A 1 215 ? -10.806 -1.460 23.056 1.00 90.50 215 ARG A O 1
ATOM 1669 N N . ILE A 1 216 ? -9.314 -2.369 21.641 1.00 90.31 216 ILE A N 1
ATOM 1670 C CA . ILE A 1 216 ? -10.278 -2.691 20.577 1.00 90.31 216 ILE A CA 1
ATOM 1671 C C . ILE A 1 216 ? -11.280 -3.743 21.060 1.00 90.31 216 ILE A C 1
ATOM 1673 O O . ILE A 1 216 ? -12.484 -3.585 20.865 1.00 90.31 216 ILE A O 1
ATOM 1677 N N . ARG A 1 217 ? -10.812 -4.788 21.755 1.00 91.31 217 ARG A N 1
ATOM 1678 C CA . ARG A 1 217 ? -11.694 -5.808 22.344 1.00 91.31 217 ARG A CA 1
ATOM 1679 C C . ARG A 1 217 ? -12.666 -5.204 23.359 1.00 91.31 217 ARG A C 1
ATOM 1681 O O . ARG A 1 217 ? -13.843 -5.556 23.355 1.00 91.31 217 ARG A O 1
ATOM 1688 N N . SER A 1 218 ? -12.187 -4.286 24.197 1.00 93.69 218 SER A N 1
ATOM 1689 C CA . SER A 1 218 ? -13.025 -3.549 25.146 1.00 93.69 218 SER A CA 1
ATOM 1690 C C . SER A 1 218 ? -14.062 -2.682 24.428 1.00 93.69 218 SER A C 1
ATOM 1692 O O . SER A 1 218 ? -15.243 -2.739 24.768 1.00 93.69 218 SER A O 1
ATOM 1694 N N . LEU A 1 219 ? -13.649 -1.936 23.398 1.00 94.38 219 LEU A N 1
ATOM 1695 C CA . LEU A 1 219 ? -14.545 -1.090 22.606 1.00 94.38 219 LEU A CA 1
ATOM 1696 C C . LEU A 1 219 ? -15.638 -1.913 21.904 1.00 94.38 219 LEU A C 1
ATOM 1698 O O . LEU A 1 219 ? -16.800 -1.521 21.925 1.00 94.38 219 LEU A O 1
ATOM 1702 N N . ARG A 1 220 ? -15.302 -3.093 21.364 1.00 93.12 220 ARG A N 1
ATOM 1703 C CA . ARG A 1 220 ? -16.287 -4.044 20.817 1.00 93.12 220 ARG A CA 1
ATOM 1704 C C . ARG A 1 220 ? -17.319 -4.475 21.850 1.00 93.12 220 ARG A C 1
ATOM 1706 O O . ARG A 1 220 ? -18.511 -4.423 21.579 1.00 93.12 220 ARG A O 1
ATOM 1713 N N . ALA A 1 221 ? -16.868 -4.869 23.039 1.00 95.00 221 ALA A N 1
ATOM 1714 C CA . ALA A 1 221 ? -17.775 -5.278 24.108 1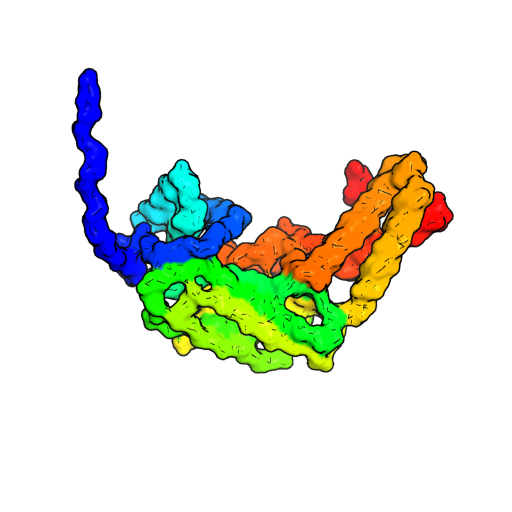.00 95.00 221 ALA A CA 1
ATOM 1715 C C . ALA A 1 221 ? -18.688 -4.122 24.559 1.00 95.00 221 ALA A C 1
ATOM 1717 O O . ALA A 1 221 ? -19.838 -4.346 24.931 1.00 95.00 221 ALA A O 1
ATOM 1718 N N . GLN A 1 222 ? -18.198 -2.878 24.531 1.00 95.38 222 GLN A N 1
ATOM 1719 C CA . GLN A 1 222 ? -19.024 -1.694 24.779 1.00 95.38 222 GLN A CA 1
ATOM 1720 C C . GLN A 1 222 ? -20.031 -1.456 23.642 1.00 95.38 222 GLN A C 1
ATOM 1722 O O . GLN A 1 222 ? -21.206 -1.244 23.926 1.00 95.38 222 GLN A O 1
ATOM 1727 N N . SER A 1 223 ? -19.605 -1.551 22.380 1.00 94.44 223 SER A N 1
ATOM 1728 C CA . SER A 1 223 ? -20.470 -1.440 21.196 1.00 94.44 223 SER A CA 1
ATOM 1729 C C . SER A 1 223 ? -21.609 -2.467 21.211 1.00 94.44 223 SER A C 1
ATOM 1731 O O . SER A 1 223 ? -22.772 -2.100 21.053 1.00 94.44 223 SER A O 1
ATOM 1733 N N . GLU A 1 224 ? -21.312 -3.728 21.530 1.00 95.19 224 GLU A N 1
ATOM 1734 C CA . GLU A 1 224 ? -22.324 -4.781 21.663 1.00 95.19 224 GLU A CA 1
ATOM 1735 C C . GLU A 1 224 ? -23.344 -4.456 22.765 1.00 95.19 224 GLU A C 1
ATOM 1737 O O . GLU A 1 224 ? -24.552 -4.560 22.551 1.00 95.19 224 GLU A O 1
ATOM 1742 N N . LYS A 1 225 ? -22.885 -3.972 23.929 1.00 96.31 225 LYS A N 1
ATOM 1743 C CA . LYS A 1 225 ? -23.780 -3.524 25.011 1.00 96.31 225 LYS A CA 1
ATOM 1744 C C . LYS A 1 225 ? -24.685 -2.371 24.579 1.00 96.31 225 LYS A C 1
ATOM 1746 O O . LYS A 1 225 ? -25.857 -2.363 24.947 1.00 96.31 225 LYS A O 1
ATOM 1751 N N . LEU A 1 226 ? -24.162 -1.405 23.822 1.00 95.25 226 LEU A N 1
ATOM 1752 C CA . LEU A 1 226 ? -24.941 -0.275 23.301 1.00 95.25 226 LEU A CA 1
ATOM 1753 C C . LEU A 1 226 ? -26.039 -0.739 22.338 1.00 95.25 226 LEU A C 1
ATOM 1755 O O . LEU A 1 226 ? -27.172 -0.256 22.431 1.00 95.25 226 LEU A O 1
ATOM 1759 N N . SER A 1 227 ? -25.705 -1.693 21.465 1.00 93.38 227 SER A N 1
ATOM 1760 C CA . SER A 1 227 ? -26.642 -2.315 20.528 1.00 93.38 227 SER A CA 1
ATOM 1761 C C . SER A 1 227 ? -27.755 -3.066 21.271 1.00 93.38 227 SER A C 1
ATOM 1763 O O . SER A 1 227 ? -28.935 -2.766 21.083 1.00 93.38 227 SER A O 1
ATOM 1765 N N . LEU A 1 228 ? -27.395 -3.941 22.221 1.00 94.81 228 LEU A N 1
ATOM 1766 C CA . LEU A 1 228 ? -28.351 -4.703 23.040 1.00 94.81 228 LEU A CA 1
ATOM 1767 C C . LEU A 1 228 ? -29.250 -3.812 23.912 1.00 94.81 228 LEU A C 1
ATOM 1769 O O . LEU A 1 228 ? -30.413 -4.139 24.139 1.00 94.81 228 LEU A O 1
ATOM 1773 N N . ALA A 1 229 ? -28.734 -2.679 24.391 1.00 94.06 229 ALA A N 1
ATOM 1774 C CA . ALA A 1 229 ? -29.495 -1.713 25.181 1.00 94.06 229 ALA A CA 1
ATOM 1775 C C . ALA A 1 229 ? -30.384 -0.780 24.332 1.00 94.06 229 ALA A C 1
ATOM 1777 O O . ALA A 1 229 ? -31.035 0.110 24.887 1.00 94.06 229 ALA A O 1
ATOM 1778 N N . GLY A 1 230 ? -30.402 -0.937 23.002 1.00 93.94 230 GLY A N 1
ATOM 1779 C CA . GLY A 1 230 ? -31.227 -0.133 22.098 1.00 93.94 230 GLY A CA 1
ATOM 1780 C C . GLY A 1 230 ? -30.881 1.358 22.121 1.00 93.94 230 GLY A C 1
ATOM 1781 O O . GLY A 1 230 ? -31.755 2.198 21.907 1.00 93.94 230 GLY A O 1
ATOM 1782 N N . VAL A 1 231 ? -29.623 1.719 22.413 1.00 93.50 231 VAL A N 1
ATOM 1783 C CA . VAL A 1 231 ? -29.226 3.122 22.624 1.00 93.50 231 VAL A CA 1
ATOM 1784 C C . VAL A 1 231 ? -29.438 3.975 21.373 1.00 93.50 231 VAL A C 1
ATOM 1786 O O . VAL A 1 231 ? -29.893 5.111 21.492 1.00 93.50 231 VAL A O 1
ATOM 1789 N N . ALA A 1 232 ? -29.203 3.421 20.181 1.00 91.56 232 ALA A N 1
ATOM 1790 C CA . ALA A 1 232 ? -29.425 4.119 18.914 1.00 91.56 232 ALA A CA 1
ATOM 1791 C C . ALA A 1 232 ? -30.885 4.589 18.732 1.00 91.56 232 ALA A C 1
ATOM 1793 O O . ALA A 1 232 ? -31.127 5.642 18.147 1.00 91.56 232 ALA A O 1
ATOM 1794 N N . ALA A 1 233 ? -31.863 3.872 19.303 1.00 92.88 233 ALA A N 1
ATOM 1795 C CA . ALA A 1 233 ? -33.280 4.230 19.216 1.00 92.88 233 ALA A CA 1
ATOM 1796 C C . ALA A 1 233 ? -33.670 5.435 20.096 1.00 92.88 233 ALA A C 1
ATOM 1798 O O . ALA A 1 233 ? -34.774 5.961 19.964 1.00 92.88 233 ALA A O 1
ATOM 1799 N N . LYS A 1 234 ? -32.778 5.905 20.982 1.00 91.00 234 LYS A N 1
ATOM 1800 C CA . LYS A 1 234 ? -33.041 7.053 21.870 1.00 91.00 234 LYS A CA 1
ATOM 1801 C C . LYS A 1 234 ? -32.998 8.406 21.147 1.00 91.00 234 LYS A C 1
ATOM 1803 O O . LYS A 1 234 ? -33.422 9.407 21.720 1.00 91.00 234 LYS A O 1
ATOM 1808 N N . GLY A 1 235 ? -32.484 8.461 19.916 1.00 91.88 235 GLY A N 1
ATOM 1809 C CA . GLY A 1 235 ? -32.514 9.657 19.069 1.00 91.88 235 GLY A CA 1
ATOM 1810 C C . GLY A 1 235 ? -31.328 9.757 18.102 1.00 91.88 235 GLY A C 1
ATOM 1811 O O . GLY A 1 235 ? -30.362 9.006 18.232 1.00 91.88 235 GLY A O 1
ATOM 1812 N N . PRO A 1 236 ? -31.347 10.727 17.169 1.00 90.50 236 PRO A N 1
ATOM 1813 C CA . PRO A 1 236 ? -30.366 10.819 16.082 1.00 90.50 236 PRO A CA 1
ATOM 1814 C C . PRO A 1 236 ? -28.923 11.006 16.572 1.00 90.50 236 PRO A C 1
ATOM 1816 O O . PRO A 1 236 ? -28.009 10.379 16.052 1.00 90.50 236 PRO A O 1
ATOM 1819 N N . LEU A 1 237 ? -28.708 11.798 17.629 1.00 91.00 237 LEU A N 1
ATOM 1820 C CA . LEU A 1 237 ? -27.372 11.984 18.212 1.00 91.00 237 LEU A CA 1
ATOM 1821 C C . LEU A 1 237 ? -26.838 10.724 18.909 1.00 91.00 237 LEU A C 1
ATOM 1823 O O . LEU A 1 237 ? -25.627 10.529 18.965 1.00 91.00 237 LEU A O 1
ATOM 1827 N N . HIS A 1 238 ? -27.721 9.870 19.436 1.00 92.56 238 HIS A N 1
ATOM 1828 C CA . HIS A 1 238 ? -27.313 8.581 19.991 1.00 92.56 238 HIS A CA 1
ATOM 1829 C C . HIS A 1 238 ? -26.979 7.602 18.865 1.00 92.56 238 HIS A C 1
ATOM 1831 O O . HIS A 1 238 ? -25.949 6.944 18.938 1.00 92.56 238 HIS A O 1
ATOM 1837 N N . ALA A 1 239 ? -27.807 7.549 17.815 1.00 92.00 239 ALA A N 1
ATOM 1838 C CA . ALA A 1 239 ? -27.562 6.716 16.640 1.00 92.00 239 ALA A CA 1
ATOM 1839 C C . ALA A 1 239 ? -26.212 7.041 15.983 1.00 92.00 239 ALA A C 1
ATOM 1841 O O . ALA A 1 239 ? -25.391 6.144 15.825 1.00 92.00 239 ALA A O 1
ATOM 1842 N N . LEU A 1 240 ? -25.933 8.322 15.718 1.00 91.81 240 LEU A N 1
ATOM 1843 C CA . LEU A 1 240 ? -24.666 8.759 15.124 1.00 91.81 240 LEU A CA 1
ATOM 1844 C C . LEU A 1 240 ? -23.452 8.415 16.003 1.00 91.81 240 LEU A C 1
ATOM 1846 O O . LEU A 1 240 ? -22.405 8.004 15.502 1.00 91.81 240 LEU A O 1
ATOM 1850 N N . ALA A 1 241 ? -23.576 8.566 17.325 1.00 92.88 241 ALA A N 1
ATOM 1851 C CA . ALA A 1 241 ? -22.507 8.203 18.249 1.00 92.88 241 ALA A CA 1
ATOM 1852 C C . ALA A 1 241 ? -22.260 6.683 18.274 1.00 92.88 241 ALA A C 1
ATOM 1854 O O . ALA A 1 241 ? -21.104 6.268 18.277 1.00 92.88 241 ALA A O 1
ATOM 1855 N N . VAL A 1 242 ? -23.320 5.865 18.251 1.00 94.56 242 VAL A N 1
ATOM 1856 C CA . VAL A 1 242 ? -23.214 4.398 18.152 1.00 94.56 242 VAL A CA 1
ATOM 1857 C C . VAL A 1 242 ? -22.553 3.992 16.833 1.00 94.56 242 VAL A C 1
ATOM 1859 O O . VAL A 1 242 ? -21.580 3.244 16.862 1.00 94.56 242 VAL A O 1
ATOM 1862 N N . GLU A 1 243 ? -23.000 4.545 15.705 1.00 93.69 243 GLU A N 1
ATOM 1863 C CA . GLU A 1 243 ? -22.427 4.271 14.380 1.00 93.69 243 GLU A CA 1
ATOM 1864 C C . GLU A 1 243 ? -20.943 4.657 14.318 1.00 93.69 243 GLU A C 1
ATOM 1866 O O . GLU A 1 243 ? -20.120 3.907 13.800 1.00 93.69 243 GLU A O 1
ATOM 1871 N N . THR A 1 244 ? -20.567 5.788 14.924 1.00 92.25 244 THR A N 1
ATOM 1872 C CA . THR A 1 244 ? -19.158 6.204 15.017 1.00 92.25 244 THR A CA 1
ATOM 1873 C C . THR A 1 244 ? -18.326 5.190 15.808 1.00 92.25 244 THR A C 1
ATOM 1875 O O . THR A 1 244 ? -17.220 4.841 15.394 1.00 92.25 244 THR A O 1
ATOM 1878 N N . VAL A 1 245 ? -18.841 4.703 16.943 1.00 94.44 245 VAL A N 1
ATOM 1879 C CA . VAL A 1 245 ? -18.167 3.682 17.763 1.00 94.44 245 VAL A CA 1
ATOM 1880 C C . VAL A 1 245 ? -17.989 2.380 16.977 1.00 94.44 245 VAL A C 1
ATOM 1882 O O . VAL A 1 245 ? -16.890 1.823 16.966 1.00 94.44 245 VAL A O 1
ATOM 1885 N N . GLU A 1 246 ? -19.042 1.921 16.299 1.00 93.75 246 GLU A N 1
ATOM 1886 C CA . GLU A 1 246 ? -19.037 0.707 15.473 1.00 93.75 246 GLU A CA 1
ATOM 1887 C C . GLU A 1 246 ? -18.063 0.820 14.297 1.00 93.75 246 GLU A C 1
ATOM 1889 O O . GLU A 1 246 ? -17.234 -0.071 14.092 1.00 93.75 246 GLU A O 1
ATOM 1894 N N . PHE A 1 247 ? -18.108 1.939 13.572 1.00 92.19 247 PHE A N 1
ATOM 1895 C CA . PHE A 1 247 ? -17.216 2.218 12.452 1.00 92.19 247 PHE A CA 1
ATOM 1896 C C . PHE A 1 247 ? -15.750 2.204 12.888 1.00 92.19 247 PHE A C 1
ATOM 1898 O O . PHE A 1 247 ? -14.928 1.508 12.288 1.00 92.19 247 PHE A O 1
ATOM 1905 N N . VAL A 1 248 ? -15.411 2.924 13.965 1.00 91.88 248 VAL A N 1
ATOM 1906 C CA . VAL A 1 248 ? -14.036 2.962 14.475 1.00 91.88 248 VAL A CA 1
ATOM 1907 C C . VAL A 1 248 ? -13.586 1.566 14.907 1.00 91.88 248 VAL A C 1
ATOM 1909 O O . VAL A 1 248 ? -12.509 1.132 14.496 1.00 91.88 248 VAL A O 1
ATOM 1912 N N . ALA A 1 249 ? -14.398 0.833 15.675 1.00 92.50 249 ALA A N 1
ATOM 1913 C CA . ALA A 1 249 ? -14.060 -0.530 16.088 1.00 92.50 249 ALA A CA 1
ATOM 1914 C C . ALA A 1 249 ? -13.774 -1.434 14.873 1.00 92.50 249 ALA A C 1
ATOM 1916 O O . ALA A 1 249 ? -12.712 -2.061 14.815 1.00 92.50 249 ALA A O 1
ATOM 1917 N N . ALA A 1 250 ? -14.652 -1.414 13.864 1.00 91.38 250 ALA A N 1
ATOM 1918 C CA . ALA A 1 250 ? -14.505 -2.204 12.644 1.00 91.38 250 ALA A CA 1
ATOM 1919 C C . ALA A 1 250 ? -13.222 -1.869 11.860 1.00 91.38 250 ALA A C 1
ATOM 1921 O O . ALA A 1 250 ? -12.519 -2.781 11.413 1.00 91.38 250 ALA A O 1
ATOM 1922 N N . GLN A 1 251 ? -12.872 -0.584 11.736 1.00 91.69 251 GLN A N 1
ATOM 1923 C CA . GLN A 1 251 ? -11.638 -0.148 11.073 1.00 91.69 251 GLN A CA 1
ATOM 1924 C C . GLN A 1 251 ? -10.391 -0.679 11.795 1.00 91.69 251 GLN A C 1
ATOM 1926 O O . GLN A 1 251 ? -9.484 -1.226 11.165 1.00 91.69 251 GLN A O 1
ATOM 1931 N N . TYR A 1 252 ? -10.346 -0.589 13.125 1.00 91.62 252 TYR A N 1
ATOM 1932 C CA . TYR A 1 252 ? -9.217 -1.113 13.897 1.00 91.62 252 TYR A CA 1
ATOM 1933 C C . TYR A 1 252 ? -9.099 -2.641 13.823 1.00 91.62 252 TYR A C 1
ATOM 1935 O O . TYR A 1 252 ? -7.994 -3.181 13.735 1.00 91.62 252 TYR A O 1
ATOM 1943 N N . ASP A 1 253 ? -10.224 -3.349 13.791 1.00 90.31 253 ASP A N 1
ATOM 1944 C CA . ASP A 1 253 ? -10.236 -4.799 13.612 1.00 90.31 253 ASP A CA 1
ATOM 1945 C C . ASP A 1 253 ? -9.768 -5.251 12.236 1.00 90.31 253 ASP A C 1
ATOM 1947 O O . ASP A 1 253 ? -9.172 -6.325 12.096 1.00 90.31 253 ASP A O 1
ATOM 1951 N N . ALA A 1 254 ? -10.091 -4.474 11.204 1.00 91.62 254 ALA A N 1
ATOM 1952 C CA . ALA A 1 254 ? -9.553 -4.685 9.872 1.00 91.62 254 ALA A CA 1
ATOM 1953 C C . ALA A 1 254 ? -8.038 -4.439 9.881 1.00 91.62 254 ALA A C 1
ATOM 1955 O O . ALA A 1 254 ? -7.285 -5.283 9.407 1.00 91.62 254 ALA A O 1
ATOM 1956 N N . ALA A 1 255 ? -7.573 -3.359 10.513 1.00 91.88 255 ALA A N 1
ATOM 1957 C CA . ALA A 1 255 ? -6.155 -2.998 10.569 1.00 91.88 255 ALA A CA 1
ATOM 1958 C C . ALA A 1 255 ? -5.265 -4.015 11.320 1.00 91.88 255 ALA A C 1
ATOM 1960 O O . ALA A 1 255 ? -4.0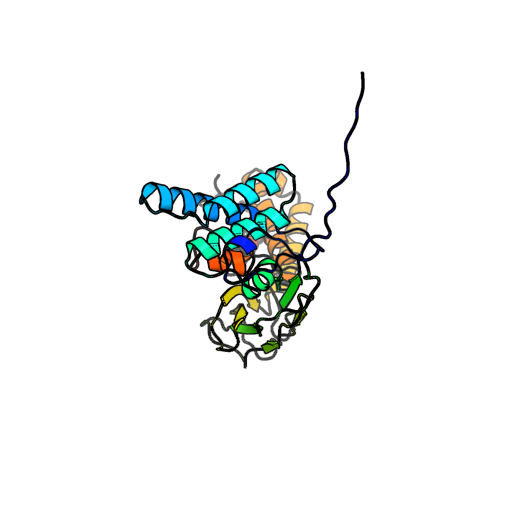73 -4.120 11.027 1.00 91.88 255 ALA A O 1
ATOM 1961 N N . LEU A 1 256 ? -5.831 -4.800 12.246 1.00 91.94 256 LEU A N 1
ATOM 1962 C CA . LEU A 1 256 ? -5.149 -5.929 12.903 1.00 91.94 256 LEU A CA 1
ATOM 1963 C C . LEU A 1 256 ? -4.916 -7.141 11.980 1.00 91.94 256 LEU A C 1
ATOM 1965 O O . LEU A 1 256 ? -4.129 -8.026 12.319 1.00 91.94 256 LEU A O 1
ATOM 1969 N N . ARG A 1 257 ? -5.628 -7.217 10.849 1.00 91.69 257 ARG A N 1
ATOM 1970 C CA . ARG A 1 257 ? -5.680 -8.392 9.958 1.00 91.69 257 ARG A CA 1
ATOM 1971 C C . ARG A 1 257 ? -5.374 -8.077 8.491 1.00 91.69 257 ARG A C 1
ATOM 1973 O O . ARG A 1 257 ? -5.286 -9.005 7.696 1.00 91.69 257 ARG A O 1
ATOM 1980 N N . ALA A 1 258 ? -5.282 -6.798 8.142 1.00 90.69 258 ALA A N 1
ATOM 1981 C CA . ALA A 1 258 ? -5.107 -6.307 6.785 1.00 90.69 258 ALA A CA 1
ATOM 1982 C C . ALA A 1 258 ? -4.325 -4.976 6.782 1.00 90.69 258 ALA A C 1
ATOM 1984 O O . ALA A 1 258 ? -4.335 -4.249 7.786 1.00 90.69 258 ALA A O 1
ATOM 1985 N N . PRO A 1 259 ? -3.655 -4.622 5.672 1.00 83.38 259 PRO A N 1
ATOM 1986 C CA . PRO A 1 259 ? -2.843 -3.408 5.535 1.00 83.38 259 PRO A CA 1
ATOM 1987 C C . PRO A 1 259 ? -3.697 -2.145 5.324 1.00 83.38 259 PRO A C 1
ATOM 1989 O O . PRO A 1 259 ? -3.478 -1.391 4.384 1.00 83.38 259 PRO A O 1
ATOM 1992 N N . LEU A 1 260 ? -4.696 -1.914 6.182 1.00 84.62 260 LEU A N 1
ATOM 1993 C CA . LEU A 1 260 ? -5.676 -0.832 6.050 1.00 84.62 260 LEU A CA 1
ATOM 1994 C C . LEU A 1 260 ? -5.007 0.555 5.982 1.00 84.62 260 LEU A C 1
ATOM 1996 O O . LEU A 1 260 ? -4.695 1.144 7.017 1.00 84.62 260 LEU A O 1
ATOM 2000 N N . ALA A 1 261 ? -4.831 1.110 4.788 1.00 80.31 261 ALA A N 1
ATOM 2001 C CA . ALA A 1 261 ? -4.232 2.427 4.587 1.00 80.31 261 ALA A CA 1
ATOM 2002 C C . ALA A 1 261 ? -5.149 3.366 3.789 1.00 80.31 261 ALA A C 1
ATOM 2004 O O . ALA A 1 261 ? -6.103 2.926 3.141 1.00 80.31 261 ALA A O 1
ATOM 2005 N N . GLY A 1 262 ? -4.851 4.669 3.839 1.00 76.25 262 GLY A N 1
ATOM 2006 C CA . GLY A 1 262 ? -5.532 5.652 2.998 1.00 76.25 262 GLY A CA 1
ATOM 2007 C C . GLY A 1 262 ? -5.257 5.408 1.509 1.00 76.25 262 GLY A C 1
ATOM 2008 O O . GLY A 1 262 ? -4.310 4.710 1.146 1.00 76.25 262 GLY A O 1
ATOM 2009 N N . TYR A 1 263 ? -6.057 6.020 0.633 1.00 80.00 263 TYR A N 1
ATOM 2010 C CA . TYR A 1 263 ? -5.976 5.818 -0.820 1.00 80.00 263 TYR A CA 1
ATOM 2011 C C . TYR A 1 263 ? -4.542 5.939 -1.365 1.00 80.00 263 TYR A C 1
ATOM 2013 O O . TYR A 1 263 ? -4.039 5.020 -2.005 1.00 80.00 263 TYR A O 1
ATOM 2021 N N . VAL A 1 264 ? -3.845 7.038 -1.045 1.00 77.25 264 VAL A N 1
ATOM 2022 C CA . VAL A 1 264 ? -2.479 7.301 -1.540 1.00 77.25 264 VAL A CA 1
ATOM 2023 C C . VAL A 1 264 ? -1.469 6.286 -0.998 1.00 77.25 264 VAL A C 1
ATOM 2025 O O . VAL A 1 264 ? -0.524 5.914 -1.689 1.00 77.25 264 VAL A O 1
ATOM 2028 N N . GLN A 1 265 ? -1.674 5.815 0.232 1.00 79.00 265 GLN A N 1
ATOM 2029 C CA . GLN A 1 265 ? -0.789 4.856 0.892 1.00 79.00 265 GLN A CA 1
ATOM 2030 C C . GLN A 1 265 ? -0.969 3.427 0.370 1.00 79.00 265 GLN A C 1
ATOM 2032 O O . GLN A 1 265 ? -0.070 2.616 0.575 1.00 79.00 265 GLN A O 1
ATOM 2037 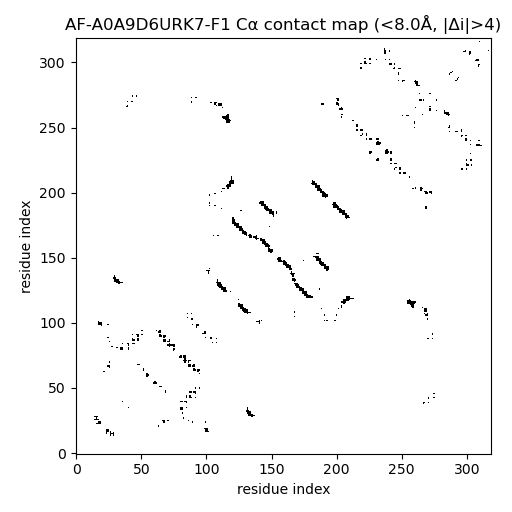N N . ASN A 1 266 ? -2.081 3.126 -0.308 1.00 83.56 266 ASN A N 1
ATOM 2038 C CA . ASN A 1 266 ? -2.337 1.825 -0.933 1.00 83.56 266 ASN A CA 1
ATOM 2039 C C . ASN A 1 266 ? -1.883 1.739 -2.392 1.00 83.56 266 ASN A C 1
ATOM 2041 O O . ASN A 1 266 ? -1.838 0.637 -2.929 1.00 83.56 266 ASN A O 1
ATOM 2045 N N . LEU A 1 267 ? -1.513 2.858 -3.024 1.00 88.44 267 LEU A N 1
ATOM 2046 C CA . LEU A 1 267 ? -1.031 2.851 -4.405 1.00 88.44 267 LEU A CA 1
ATOM 2047 C C . LEU A 1 267 ? 0.196 1.940 -4.555 1.00 88.44 267 LEU A C 1
ATOM 2049 O O . LEU A 1 267 ? 1.075 1.904 -3.678 1.00 88.44 267 LEU A O 1
ATOM 2053 N N . SER A 1 268 ? 0.276 1.233 -5.682 1.00 91.81 268 SER A N 1
ATOM 2054 C CA . SER A 1 268 ? 1.450 0.448 -6.074 1.00 91.81 268 SER A CA 1
ATOM 2055 C C . SER A 1 268 ? 2.736 1.289 -6.018 1.00 91.81 268 SER A C 1
ATOM 2057 O O . SER A 1 268 ? 2.692 2.512 -6.205 1.00 91.81 268 SER A O 1
ATOM 2059 N N . PRO A 1 269 ? 3.911 0.665 -5.802 1.00 92.81 269 PRO A N 1
ATOM 2060 C CA . PRO A 1 269 ? 5.186 1.382 -5.786 1.00 92.81 269 PRO A CA 1
ATOM 2061 C C . PRO A 1 269 ? 5.438 2.234 -7.032 1.00 92.81 269 PRO A C 1
ATOM 2063 O O . PRO A 1 269 ? 5.928 3.364 -6.924 1.00 92.81 269 PRO A O 1
ATOM 2066 N N . LEU A 1 270 ? 5.057 1.730 -8.210 1.00 94.62 270 LEU A N 1
ATOM 2067 C CA . LEU A 1 270 ? 5.153 2.481 -9.456 1.00 94.62 270 LEU A CA 1
ATOM 2068 C C . LEU A 1 270 ? 4.269 3.729 -9.431 1.00 94.62 270 LEU A C 1
ATOM 2070 O O . LEU A 1 270 ? 4.756 4.826 -9.719 1.00 94.62 270 LEU A O 1
ATOM 2074 N N . THR A 1 271 ? 2.994 3.580 -9.063 1.00 92.06 271 THR A N 1
ATOM 2075 C CA . THR A 1 271 ? 2.056 4.705 -9.014 1.00 92.06 271 THR A CA 1
ATOM 2076 C C . THR A 1 271 ? 2.454 5.743 -7.988 1.00 92.06 271 THR A C 1
ATOM 2078 O O . THR A 1 271 ? 2.504 6.922 -8.333 1.00 92.06 271 THR A O 1
ATOM 2081 N N . ALA A 1 272 ? 2.823 5.332 -6.776 1.00 89.06 272 ALA A N 1
ATOM 2082 C CA . ALA A 1 272 ? 3.307 6.247 -5.747 1.00 89.06 272 ALA A CA 1
ATOM 2083 C C . ALA A 1 272 ? 4.523 7.061 -6.237 1.00 89.06 272 ALA A C 1
ATOM 2085 O O . ALA A 1 272 ? 4.537 8.291 -6.132 1.00 89.06 272 ALA A O 1
ATOM 2086 N N . THR A 1 273 ? 5.501 6.393 -6.860 1.00 90.38 273 THR A N 1
ATOM 2087 C CA . THR A 1 273 ? 6.721 7.035 -7.377 1.00 90.38 273 THR A CA 1
ATOM 2088 C C . THR A 1 273 ? 6.420 8.015 -8.511 1.00 90.38 273 THR A C 1
ATOM 2090 O O . THR A 1 273 ? 6.890 9.155 -8.516 1.00 90.38 273 THR A O 1
ATOM 2093 N N . LEU A 1 274 ? 5.641 7.587 -9.506 1.00 89.38 274 LEU A N 1
ATOM 2094 C CA . LEU A 1 274 ? 5.364 8.407 -10.681 1.00 89.38 274 LEU A CA 1
ATOM 2095 C C . LEU A 1 274 ? 4.359 9.527 -10.395 1.00 89.38 274 LEU A C 1
ATOM 2097 O O . LEU A 1 274 ? 4.456 10.582 -11.021 1.00 89.38 274 LEU A O 1
ATOM 2101 N N . ALA A 1 275 ? 3.451 9.365 -9.434 1.00 84.00 275 ALA A N 1
ATOM 2102 C CA . ALA A 1 275 ? 2.603 10.460 -8.975 1.00 84.00 275 ALA A CA 1
ATOM 2103 C C . ALA A 1 275 ? 3.430 11.586 -8.340 1.00 84.00 275 ALA A C 1
ATOM 2105 O O . ALA A 1 275 ? 3.091 12.758 -8.485 1.00 84.00 275 ALA A O 1
ATOM 2106 N N . GLY A 1 276 ? 4.553 11.246 -7.694 1.00 73.56 276 GLY A N 1
ATOM 2107 C CA . GLY A 1 276 ? 5.386 12.220 -6.991 1.00 73.56 276 GLY A CA 1
ATOM 2108 C C . GLY A 1 276 ? 4.687 12.814 -5.768 1.00 73.56 276 GLY A C 1
ATOM 2109 O O . GLY A 1 276 ? 4.989 13.942 -5.385 1.00 73.56 276 GLY A O 1
ATOM 2110 N N . PHE A 1 277 ? 3.738 12.084 -5.173 1.00 66.19 277 PHE A N 1
ATOM 2111 C CA . PHE A 1 277 ? 3.106 12.499 -3.927 1.00 66.19 277 PHE A CA 1
ATOM 2112 C C . PHE A 1 277 ? 4.144 12.465 -2.797 1.00 66.19 277 PHE A C 1
ATOM 2114 O O . PHE A 1 277 ? 4.525 11.397 -2.324 1.00 66.19 277 PHE A O 1
ATOM 2121 N N . SER A 1 278 ? 4.591 13.632 -2.337 1.00 51.94 278 SER A N 1
ATOM 2122 C CA . SER A 1 278 ? 5.171 13.779 -1.002 1.00 51.94 278 SER A CA 1
ATOM 2123 C C . SER A 1 278 ? 4.024 13.824 0.020 1.00 51.94 278 SER A C 1
ATOM 2125 O O . SER A 1 278 ? 3.034 14.532 -0.179 1.00 51.94 278 SER A O 1
ATOM 2127 N N . LYS A 1 279 ? 4.090 13.019 1.091 1.00 51.28 279 LYS A N 1
ATOM 2128 C CA . LYS A 1 279 ? 3.053 13.011 2.144 1.00 51.28 279 LYS A CA 1
ATOM 2129 C C . LYS A 1 279 ? 2.925 14.409 2.807 1.00 51.28 279 LYS A C 1
ATOM 2131 O O . LYS A 1 279 ? 3.964 15.030 3.033 1.00 51.28 279 LYS A O 1
ATOM 2136 N N . PRO A 1 280 ? 1.717 14.863 3.216 1.00 48.72 280 PRO A N 1
ATOM 2137 C CA . PRO A 1 280 ? 0.392 14.326 2.914 1.00 48.72 280 PRO A CA 1
ATOM 2138 C C . PRO A 1 280 ? -0.445 15.325 2.091 1.00 48.72 280 PRO A C 1
ATOM 2140 O O . PRO A 1 280 ? -0.948 16.324 2.601 1.00 48.72 280 PRO A O 1
ATOM 2143 N N . TYR A 1 281 ? -0.657 15.016 0.811 1.00 46.06 281 TYR A N 1
ATOM 2144 C CA . TYR A 1 281 ? -1.868 15.456 0.111 1.00 46.06 281 TYR A CA 1
ATOM 2145 C C . TYR A 1 281 ? -3.096 14.851 0.801 1.00 46.06 281 TYR A C 1
ATOM 2147 O O . TYR A 1 281 ? -2.975 13.762 1.353 1.00 46.06 281 TYR A O 1
ATOM 2155 N N . TYR A 1 282 ? -4.235 15.554 0.735 1.00 45.59 282 TYR A N 1
ATOM 2156 C CA . TYR A 1 282 ? -5.594 15.272 1.245 1.00 45.59 282 TYR A CA 1
ATOM 2157 C C . TYR A 1 282 ? -6.084 13.803 1.212 1.00 45.59 282 TYR A C 1
ATOM 2159 O O . TYR A 1 282 ? -7.111 13.479 0.623 1.00 45.59 282 TYR A O 1
ATOM 2167 N N . SER A 1 283 ? -5.371 12.896 1.861 1.00 49.72 283 SER A N 1
ATOM 2168 C CA . SER A 1 283 ? -5.770 11.529 2.139 1.00 49.72 283 SER A CA 1
ATOM 2169 C C . SER A 1 283 ? -5.986 11.474 3.637 1.00 49.72 283 SER A C 1
ATOM 2171 O O . SER A 1 283 ? -5.034 11.561 4.410 1.00 49.72 283 SER A O 1
ATOM 2173 N N . THR A 1 284 ? -7.240 11.363 4.057 1.00 61.34 284 THR A N 1
ATOM 2174 C CA . THR A 1 284 ? -7.542 11.015 5.440 1.00 61.34 284 THR A CA 1
ATOM 2175 C C . THR A 1 284 ? -7.076 9.583 5.655 1.00 61.34 284 THR A C 1
ATOM 2177 O O . THR A 1 284 ? -7.583 8.664 5.007 1.00 61.34 284 THR A O 1
ATOM 2180 N N . ASP A 1 285 ? -6.084 9.390 6.520 1.00 69.19 285 ASP A N 1
ATOM 2181 C CA . ASP A 1 285 ? -5.690 8.051 6.941 1.00 69.19 285 ASP A CA 1
ATOM 2182 C C . ASP A 1 285 ? -6.915 7.301 7.468 1.00 69.19 285 ASP A C 1
ATOM 2184 O O . ASP A 1 285 ? -7.721 7.856 8.216 1.00 69.19 285 ASP A O 1
ATOM 2188 N N . SER A 1 286 ? -7.051 6.028 7.088 1.00 73.19 286 SER A N 1
ATOM 2189 C CA . SER A 1 286 ? -8.211 5.205 7.460 1.00 73.19 286 SER A CA 1
ATOM 2190 C C . SER A 1 286 ? -8.389 5.037 8.971 1.00 73.19 286 SER A C 1
ATOM 2192 O O . SER A 1 286 ? -9.492 4.721 9.409 1.00 73.19 286 SER A O 1
ATOM 2194 N N . ILE A 1 287 ? -7.302 5.217 9.733 1.00 82.69 287 ILE A N 1
ATOM 2195 C CA . ILE A 1 287 ? -7.253 5.262 11.195 1.00 82.69 287 ILE A CA 1
ATOM 2196 C C . ILE A 1 287 ? -6.127 6.201 11.653 1.00 82.69 287 ILE A C 1
ATOM 2198 O O . ILE A 1 287 ? -5.040 6.218 11.064 1.00 82.69 287 ILE A O 1
ATOM 2202 N N . VAL A 1 288 ? -6.377 6.930 12.739 1.00 82.56 288 VAL A N 1
ATOM 2203 C CA . VAL A 1 288 ? -5.430 7.768 13.484 1.00 82.56 288 VAL A CA 1
ATOM 2204 C C . VAL A 1 288 ? -5.533 7.399 14.976 1.00 82.56 288 VAL A C 1
ATOM 2206 O O . VAL A 1 288 ? -6.427 7.903 15.665 1.00 82.56 288 VAL A O 1
ATOM 2209 N N . PRO A 1 289 ? -4.641 6.536 15.513 1.00 79.19 289 PRO A N 1
ATOM 2210 C CA . PRO A 1 289 ? -4.694 6.028 16.896 1.00 79.19 289 PRO A CA 1
ATOM 2211 C C . PRO A 1 289 ? -4.860 7.085 17.978 1.00 79.1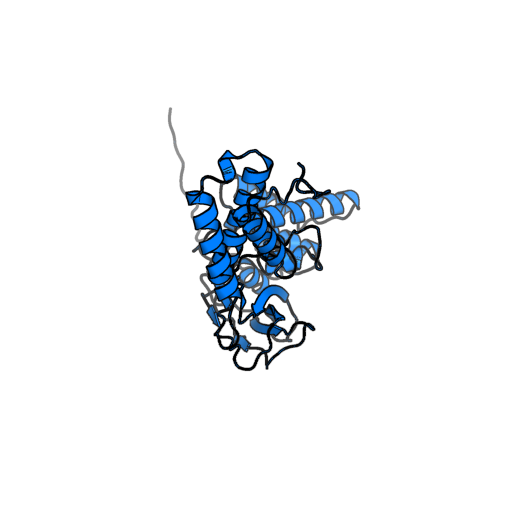9 289 PRO A C 1
ATOM 2213 O O . PRO A 1 289 ? -5.660 6.907 18.896 1.00 79.19 289 PRO A O 1
ATOM 2216 N N . ALA A 1 290 ? -4.148 8.204 17.852 1.00 80.19 290 ALA A N 1
ATOM 2217 C CA . ALA A 1 290 ? -4.186 9.287 18.829 1.00 80.19 290 ALA A CA 1
ATOM 2218 C C . ALA A 1 290 ? -5.537 10.027 18.886 1.00 80.19 290 ALA A C 1
ATOM 2220 O O . ALA A 1 290 ? -5.814 10.702 19.874 1.00 80.19 290 ALA A O 1
ATOM 2221 N N . ARG A 1 291 ? -6.376 9.905 17.849 1.00 85.88 291 ARG A N 1
ATOM 2222 C CA . ARG A 1 291 ? -7.644 10.637 17.713 1.00 85.88 291 ARG A CA 1
ATOM 2223 C C . ARG A 1 291 ? -8.852 9.709 17.759 1.00 85.88 291 ARG A C 1
ATOM 2225 O O . ARG A 1 291 ? -9.742 9.901 18.581 1.00 85.88 291 ARG A O 1
ATOM 2232 N N . ASP A 1 292 ? -8.881 8.711 16.881 1.00 88.69 292 ASP A N 1
ATOM 2233 C CA . ASP A 1 292 ? -10.101 7.955 16.583 1.00 88.69 292 ASP A CA 1
ATOM 2234 C C . ASP A 1 292 ? -10.479 7.015 17.727 1.00 88.69 292 ASP A C 1
ATOM 2236 O O . ASP A 1 292 ? -11.640 6.943 18.122 1.00 88.69 292 ASP A O 1
ATOM 2240 N N . LEU A 1 293 ? -9.491 6.323 18.305 1.00 89.25 293 LEU A N 1
ATOM 2241 C CA . LEU A 1 293 ? -9.742 5.367 19.379 1.00 89.25 293 LEU A CA 1
ATOM 2242 C C . LEU A 1 293 ? -10.144 6.058 20.700 1.00 89.25 293 LEU A C 1
ATOM 2244 O O . LEU A 1 293 ? -11.128 5.622 21.295 1.00 89.25 293 LEU A O 1
ATOM 2248 N N . PRO A 1 294 ? -9.468 7.130 21.173 1.00 91.06 294 PRO A N 1
ATOM 2249 C CA . PRO A 1 294 ? -9.946 7.906 22.319 1.00 91.06 294 PRO A CA 1
ATOM 2250 C C . PRO A 1 294 ? -11.354 8.470 22.121 1.00 91.06 294 PRO A C 1
ATOM 2252 O O . PRO A 1 294 ? -12.168 8.379 23.034 1.00 91.06 294 PRO A O 1
ATOM 2255 N N . LEU A 1 295 ? -11.657 8.987 20.924 1.00 90.62 295 LEU A N 1
ATOM 2256 C CA . LEU A 1 295 ? -12.990 9.482 20.590 1.00 90.62 295 LEU A CA 1
ATOM 2257 C C . LEU A 1 295 ? -14.049 8.385 20.739 1.00 90.62 295 LEU A C 1
ATOM 2259 O O . LEU A 1 295 ? -15.050 8.593 21.416 1.00 90.62 295 LEU A O 1
ATOM 2263 N N . ALA A 1 296 ? -13.833 7.219 20.130 1.00 93.56 296 ALA A N 1
ATOM 2264 C CA . ALA A 1 296 ? -14.794 6.124 20.204 1.00 93.56 296 ALA A CA 1
ATOM 2265 C C . ALA A 1 296 ? -14.997 5.626 21.645 1.00 93.56 296 ALA A C 1
ATOM 2267 O O . ALA A 1 296 ? -16.127 5.354 22.040 1.00 93.56 296 ALA A O 1
ATOM 2268 N N . VAL A 1 297 ? -13.933 5.569 22.452 1.00 93.81 297 VAL A N 1
ATOM 2269 C CA . VAL A 1 297 ? -14.038 5.217 23.878 1.00 93.81 297 VAL A CA 1
ATOM 2270 C C . VAL A 1 297 ? -14.878 6.246 24.640 1.00 93.81 297 VAL A C 1
ATOM 2272 O O . VAL A 1 297 ? -15.814 5.859 25.334 1.00 93.81 297 VAL A O 1
ATOM 2275 N N . GLU A 1 298 ? -14.616 7.545 24.462 1.00 93.75 298 GLU A N 1
ATOM 2276 C CA . GLU A 1 298 ? -15.387 8.614 25.116 1.00 93.75 298 GLU A CA 1
ATOM 2277 C C . GLU A 1 298 ? -16.876 8.562 24.736 1.00 93.75 298 GLU A C 1
ATOM 2279 O O . GLU A 1 298 ? -17.752 8.678 25.597 1.00 93.75 298 GLU A O 1
ATOM 2284 N N . LEU A 1 299 ? -17.178 8.353 23.448 1.00 94.38 299 LEU A N 1
ATOM 2285 C CA . LEU A 1 299 ? -18.554 8.209 22.973 1.00 94.38 299 LEU A CA 1
ATOM 2286 C C . LEU A 1 299 ? -19.230 6.986 23.601 1.00 94.38 299 LEU A C 1
ATOM 2288 O O . LEU A 1 299 ? -20.352 7.099 24.095 1.00 94.38 299 LEU A O 1
ATOM 2292 N N . ALA A 1 300 ? -18.552 5.837 23.616 1.00 95.81 300 ALA A N 1
ATOM 2293 C CA . ALA A 1 300 ? -19.103 4.605 24.163 1.00 95.81 300 ALA A CA 1
ATOM 2294 C C . ALA A 1 300 ? -19.392 4.720 25.669 1.00 95.81 300 ALA A C 1
ATOM 2296 O O . ALA A 1 300 ? -20.473 4.339 26.122 1.00 95.81 300 ALA A O 1
ATOM 2297 N N . GLU A 1 301 ? -18.466 5.294 26.438 1.00 94.81 301 GLU A N 1
ATOM 2298 C CA . GLU A 1 301 ? -18.633 5.528 27.876 1.00 94.81 301 GLU A CA 1
ATOM 2299 C C . GLU A 1 301 ? -19.774 6.510 28.167 1.00 94.81 301 GLU A C 1
ATOM 2301 O O . GLU A 1 301 ? -20.629 6.224 29.010 1.00 94.81 301 GLU A O 1
ATOM 2306 N N . GLY A 1 302 ? -19.847 7.624 27.429 1.00 93.88 302 GLY A N 1
ATOM 2307 C CA . GLY A 1 302 ? -20.926 8.601 27.572 1.00 93.88 302 GLY A CA 1
ATOM 2308 C C . GLY A 1 302 ? -22.304 7.999 27.286 1.00 93.88 302 GLY A C 1
ATOM 2309 O O . GLY A 1 302 ? -23.242 8.198 28.060 1.00 93.88 302 GLY A O 1
ATOM 2310 N N . LEU A 1 303 ? -22.421 7.210 26.216 1.00 94.81 303 LEU A N 1
ATOM 2311 C CA . LEU A 1 303 ? -23.665 6.528 25.858 1.00 94.81 303 LEU A CA 1
ATOM 2312 C C . LEU A 1 303 ? -24.079 5.471 26.896 1.00 94.81 303 LEU A C 1
ATOM 2314 O O . LEU A 1 303 ? -25.260 5.389 27.245 1.00 94.81 303 LEU A O 1
ATOM 2318 N N . LEU A 1 304 ? -23.130 4.686 27.422 1.00 94.19 304 LEU A N 1
ATOM 2319 C CA . LEU A 1 304 ? -23.395 3.689 28.471 1.00 94.19 304 LEU A CA 1
ATOM 2320 C C . LEU A 1 304 ? -23.805 4.337 29.801 1.00 94.19 304 LEU A C 1
ATOM 2322 O O . LEU A 1 304 ? -24.612 3.764 30.531 1.00 94.19 304 LEU A O 1
ATOM 2326 N N . ALA A 1 305 ? -23.314 5.544 30.088 1.00 93.75 305 ALA A N 1
ATOM 2327 C CA . ALA A 1 305 ? -23.759 6.358 31.220 1.00 93.75 305 ALA A CA 1
ATOM 2328 C C . ALA A 1 305 ? -25.138 7.018 30.997 1.00 93.75 305 ALA A C 1
ATOM 2330 O O . ALA A 1 305 ? -25.652 7.692 31.889 1.00 93.75 305 ALA A O 1
ATOM 2331 N N . GLY A 1 306 ? -25.749 6.839 29.820 1.00 90.81 306 GLY A N 1
ATOM 2332 C CA . GLY A 1 306 ? -27.046 7.417 29.464 1.00 90.81 306 GLY A CA 1
ATOM 2333 C C . GLY A 1 306 ? -26.987 8.868 28.978 1.00 90.81 306 GLY A C 1
ATOM 2334 O O . GLY A 1 306 ? -28.038 9.496 28.849 1.00 90.81 306 GLY A O 1
ATOM 2335 N N . ALA A 1 307 ? -25.796 9.407 28.705 1.00 90.12 307 ALA A N 1
ATOM 2336 C CA . ALA A 1 307 ? -25.627 10.742 28.142 1.00 90.12 307 ALA A CA 1
ATOM 2337 C C . ALA A 1 307 ? -25.762 10.740 26.607 1.00 90.12 307 ALA A C 1
ATOM 2339 O O . ALA A 1 307 ? -25.595 9.718 25.944 1.00 90.12 307 ALA A O 1
ATOM 2340 N N . SER A 1 308 ? -25.987 11.929 26.038 1.00 87.88 308 SER A N 1
ATOM 2341 C CA . SER A 1 308 ? -25.870 12.192 24.598 1.00 87.88 308 SER A CA 1
ATOM 2342 C C . SER A 1 308 ? -24.541 12.912 24.334 1.00 87.88 308 SER A C 1
ATOM 2344 O O . SER A 1 308 ? -24.526 14.147 24.300 1.00 87.88 308 SER A O 1
ATOM 2346 N N . PRO A 1 309 ? -23.411 12.200 24.161 1.00 84.12 309 PRO A N 1
ATOM 2347 C CA . PRO A 1 309 ? -22.074 12.809 24.135 1.00 84.12 309 PRO A CA 1
ATOM 2348 C C . PRO A 1 309 ? -21.870 13.799 22.977 1.00 84.12 309 PRO A C 1
ATOM 2350 O O . PRO A 1 309 ? -21.050 14.711 23.066 1.00 84.12 309 PRO A O 1
ATOM 2353 N N . LEU A 1 310 ? -22.669 13.694 21.910 1.00 87.06 310 LEU A N 1
ATOM 2354 C CA . LEU A 1 310 ? -22.649 14.642 20.792 1.00 87.06 310 LEU A CA 1
ATOM 2355 C C . LEU A 1 310 ? -23.469 15.922 21.039 1.00 87.06 310 LEU A C 1
ATOM 2357 O O . LEU A 1 310 ? -23.327 16.888 20.292 1.00 87.06 310 LEU A O 1
ATOM 2361 N N . ALA A 1 311 ? -24.298 15.987 22.088 1.00 83.31 311 ALA A N 1
ATOM 2362 C CA . ALA A 1 311 ? -25.171 17.142 22.330 1.00 83.31 311 ALA A CA 1
ATOM 2363 C C . ALA A 1 311 ? -24.373 18.426 22.613 1.00 83.31 311 ALA A C 1
ATOM 2365 O O . ALA A 1 311 ? -24.700 19.489 22.082 1.00 83.31 311 ALA A O 1
ATOM 2366 N N . ALA A 1 312 ? -23.298 18.317 23.399 1.00 74.12 312 ALA A N 1
ATOM 2367 C CA . ALA A 1 312 ? -22.432 19.440 23.761 1.00 74.12 312 ALA A CA 1
ATOM 2368 C C . ALA A 1 312 ? -21.278 19.676 22.767 1.00 74.12 312 ALA A C 1
ATOM 2370 O O . ALA A 1 312 ? -20.645 20.734 22.803 1.00 74.12 312 ALA A O 1
ATOM 2371 N N . ARG A 1 313 ? -21.002 18.720 21.868 1.00 77.12 313 ARG A N 1
ATOM 2372 C CA . ARG A 1 313 ? -19.915 18.828 20.888 1.00 77.12 313 ARG A CA 1
ATOM 2373 C C . ARG A 1 313 ? -20.291 19.798 19.764 1.00 77.12 313 ARG A C 1
ATOM 2375 O O . ARG A 1 313 ? -21.403 19.772 19.235 1.00 77.12 313 ARG A O 1
ATOM 2382 N N . LYS A 1 314 ? -19.343 20.669 19.410 1.00 65.31 314 LYS A N 1
ATOM 2383 C CA . LYS A 1 314 ? -19.407 21.604 18.275 1.00 65.31 314 LYS A CA 1
ATOM 2384 C C . LYS A 1 314 ? -18.314 21.201 17.276 1.00 65.31 314 LYS A C 1
ATOM 2386 O O . LYS A 1 314 ? -17.183 21.006 17.708 1.00 65.31 314 LYS A O 1
ATOM 2391 N N . GLY A 1 315 ? -18.639 21.058 15.989 1.00 63.81 315 GLY A N 1
ATOM 2392 C CA . GLY A 1 315 ? -17.693 20.647 14.936 1.00 63.81 315 GLY A CA 1
ATOM 2393 C C . GLY A 1 315 ? -18.267 19.610 13.961 1.00 63.81 315 GLY A C 1
ATOM 2394 O O . GLY A 1 315 ? -19.475 19.377 13.964 1.00 63.81 315 GLY A O 1
ATOM 2395 N N . ASP A 1 316 ? -17.388 18.985 13.169 1.00 55.06 316 ASP A N 1
ATOM 2396 C CA . ASP A 1 316 ? -17.677 18.190 11.953 1.00 55.06 316 ASP A CA 1
ATOM 2397 C C . ASP A 1 316 ? -18.652 17.007 12.115 1.00 55.06 316 ASP A C 1
ATOM 2399 O O . ASP A 1 316 ? -19.206 16.527 11.135 1.00 55.06 316 ASP A O 1
ATOM 2403 N N . LEU A 1 317 ? -18.915 16.554 13.345 1.00 51.66 317 LEU A N 1
ATOM 2404 C CA . LEU A 1 317 ? -19.872 15.476 13.644 1.00 51.66 317 LEU A CA 1
ATOM 2405 C C . LEU A 1 317 ? -21.327 15.971 13.818 1.00 51.66 317 LEU A C 1
ATOM 2407 O O . LEU A 1 317 ? -22.164 15.240 14.339 1.00 51.66 317 LEU A O 1
ATOM 2411 N N . ARG A 1 318 ? -21.635 17.221 13.443 1.00 43.81 318 ARG A N 1
ATOM 2412 C CA . ARG A 1 318 ? -23.000 17.790 13.381 1.00 43.81 318 ARG A CA 1
ATOM 2413 C C . ARG A 1 318 ? -23.499 17.972 11.935 1.00 43.81 318 ARG A C 1
ATOM 2415 O O . ARG A 1 318 ? -24.239 18.919 11.673 1.00 43.81 318 ARG A O 1
ATOM 2422 N N . LEU A 1 319 ? -23.049 17.121 11.011 1.00 36.84 319 LEU A N 1
ATOM 2423 C CA . LEU A 1 319 ? -23.605 17.063 9.656 1.00 36.84 319 LEU A CA 1
ATOM 2424 C C . LEU A 1 319 ? -25.005 16.443 9.678 1.00 36.84 319 LEU A C 1
ATOM 2426 O O . LEU A 1 319 ? -25.146 15.346 10.260 1.00 36.84 319 LEU A O 1
#

Nearest PDB structures (foldseek):
  5x7h-assembly1_A  TM=6.284E-01  e=4.774E-04  Paenibacillus sp. 598K
  3wnn-assembly2_B  TM=6.640E-01  e=3.862E-03  Niallia circulans
  5axg-assembly1_A  TM=6.115E-01  e=3.862E-03  Thermoanaerobacter pseudethanolicus ATCC 33223
  5axh-assembly1_A  TM=6.397E-01  e=7.120E-03  Thermoanaerobacter pseudethanolicus ATCC 33223
  3wnk-assembly1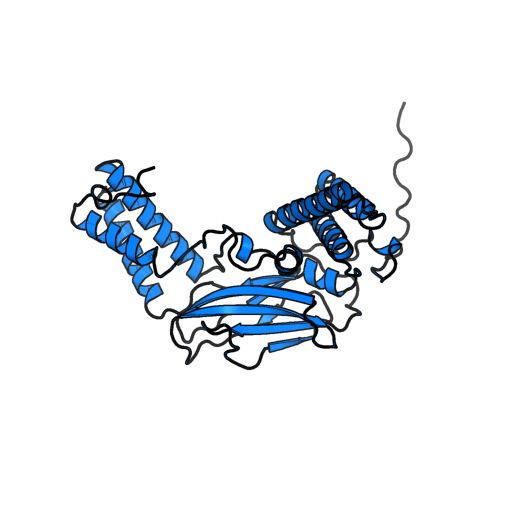_A  TM=5.440E-01  e=3.149E-03  Niallia circulans

Secondary structure (DSSP, 8-state):
-------------------SSGGGTT---SEESSPPPHHHHHHHHHHHHHHHHHHHHTT---TTTHHHHHHHHHHHHTT-HHHHHHHHHHHHHHHTTPPPSHHHHHHHHEEEEES-SEE-TTPEE-EEEEESEE-SS--SS-EEEEEEEEPTTS-BSSPPEEEEESS---EE--EE-TTPPSEEEEEEEEEE-TT--EEEEEEEEEEE-SSHHHHHHHHHHHHHHHHHTTGGGG-HHHHHHHHHHHHHHHHHHHHTTS----HHHHS-HHHHHHHT--S-SS---S--TTTHHHHHHHHHHHHHTT--TTTS--SGGG-

pLDDT: mean 87.13, std 15.07, range [31.52, 98.38]

Mean predicted aligned error: 7.53 Å

Foldseek 3Di:
DDDDDDDDDPPVPPQLAQDLDLVSLLGDFFDFPADDDPLQLVLLLVLLVVLVVVCVVVVHDDVSLVVLNVSLVVCVVVVNSLSSSLSSLSSLCVSVVHRDFVLSVLLSFWFWFKQFQEDAQFDKIKIKTGGRTWGPAWGPFFKKKWKFKADPVRHGPDDIDIGTGGINHIDIDIHGRHPPDFDKIKIKIFIAGPVRDGPFIAIAIHGHDNCLVVLLVVLVVLLVVCVVVVLLVVDPLSVLLSVLSVLLSVLSVCRGRTSQWWSLNNHGRSSNRSVVDDPDDPTDTSDDVVPSSVSSVVSSVCSVVVHSVCPPDDDDSPD

Solvent-accessible surface area (backbone atoms only — not comparable to full-atom values): 17698 Å² total; per-residue (Å²): 135,83,89,87,81,80,92,88,78,86,58,82,74,72,78,48,57,64,41,88,50,74,90,18,69,80,46,83,75,51,52,75,76,45,78,60,55,67,66,46,37,52,50,37,47,52,52,35,51,49,51,53,52,52,34,56,76,68,73,51,88,53,82,80,31,52,60,28,47,53,49,17,51,53,30,42,76,69,72,32,57,54,61,15,36,51,27,20,51,46,23,42,37,46,72,72,73,39,77,57,38,56,68,52,56,51,38,67,20,40,37,69,45,44,51,36,20,39,42,43,59,53,42,72,45,39,46,34,34,44,42,23,35,33,57,90,58,69,50,81,56,63,32,30,39,38,42,32,50,23,39,74,86,69,43,70,73,56,84,61,49,75,45,79,42,50,63,66,59,71,46,77,45,81,45,79,30,63,91,51,74,72,48,57,28,30,43,33,42,30,40,24,44,81,86,67,48,77,75,30,42,40,58,41,67,31,38,29,38,76,58,52,66,58,52,46,53,50,48,45,56,46,46,52,50,41,59,76,68,47,44,46,79,78,37,71,60,36,30,54,44,50,49,49,31,48,52,51,44,52,47,54,58,42,18,54,64,28,52,64,54,18,72,72,55,61,39,34,27,40,52,37,44,73,69,61,72,64,89,81,64,99,53,71,59,69,69,49,74,92,51,52,54,58,49,32,50,53,38,48,52,30,46,74,72,71,46,57,62,56,75,81,58,83,64,88,91,75,118

Radius of gyration: 24.29 Å; Cα contacts (8 Å, |Δi|>4): 552; chains: 1; bounding box: 58×40×80 Å